Protein AF-0000000086031213 (afdb_homodimer)

Foldseek 3Di:
DLVQLLVLLVVLLVLVVVLVVVLVVLVVPDPPLVSVVVSLVSLLVSLVSLLVSLVVNLVVLVVPDPPVDPVSVVLNVLSVVLNVLSCCCNPPLSVVLVCLSVVHDDPVCVPVPDGNVVSVVVSVVSVVVSSVSSVVSSVVSVVVVVD/DLVQLLVLLVVLLVLVVVLVVVLVVLVVPDPPLVSVVVSLVSLLVSLVSLLVSLVVNLVVLVVPPPPVDPVSVVLNVLSVVLNVLSCCCNPPLSVVLVQLSVVHDDPVCVVVPDGNVVSVVVSVVSVVVSSVSSVVSSVVSVVVVVD

Sequence (294 aa):
MKRLSALAVALWLGMQIGFYAASLVLFNQLDKTEAGRIAGILFHIANWTGLAAWSTAWLTCRHTLPLRHEKGRFTRRWIALLLTLLAFAEWVVNPVIHALKHGQSHWLPNLLGGGFGAWHGTSYILYLIISLMGLGLGIRLLRLEVRMKRLSALAVALWLGMQIGFYAASLVLFNQLDKTEAGRIAGILFHIANWTGLAAWSTAWLTCRHTLPLRHEKGRFTRRWIALLLTLLAFAEWVVNPVIHALKHGQSHWLPNLLGGGFGAWHGTSYILYLIISLMGLGLGIRLLRLEVR

Structure (mmCIF, N/CA/C/O backbone):
data_AF-0000000086031213-model_v1
#
loop_
_entity.id
_entity.type
_entity.pdbx_description
1 polymer 'DUF4149 domain-containing protein'
#
loop_
_atom_site.group_PDB
_atom_site.id
_atom_site.type_symbol
_atom_site.label_atom_id
_atom_site.label_alt_id
_atom_site.label_comp_id
_atom_site.label_asym_id
_atom_site.label_entity_id
_atom_site.label_seq_id
_atom_site.pdbx_PDB_ins_code
_atom_site.Cartn_x
_atom_site.Cartn_y
_atom_site.Cartn_z
_at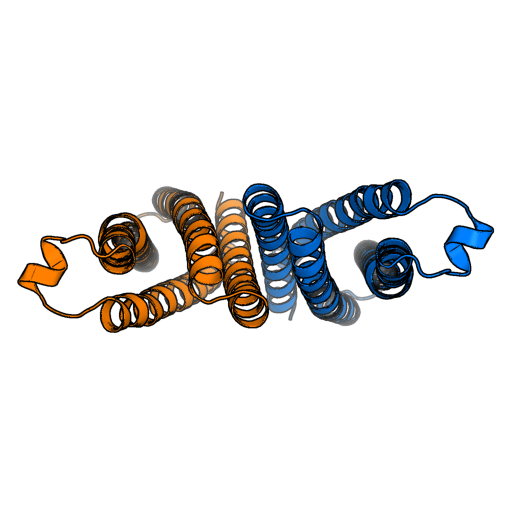om_site.occupancy
_atom_site.B_iso_or_equiv
_atom_site.auth_seq_id
_atom_site.auth_comp_id
_atom_site.auth_asym_id
_atom_site.auth_atom_id
_atom_site.pdbx_PDB_model_num
ATOM 1 N N . MET A 1 1 ? 1.309 23.359 -1.776 1 57.66 1 MET A N 1
ATOM 2 C CA . MET A 1 1 ? 2.268 22.469 -2.428 1 57.66 1 MET A CA 1
ATOM 3 C C . MET A 1 1 ? 2.91 21.531 -1.418 1 57.66 1 MET A C 1
ATOM 5 O O . MET A 1 1 ? 2.994 20.328 -1.654 1 57.66 1 MET A O 1
ATOM 9 N N . LYS A 1 2 ? 2.973 21.891 -0.222 1 74.06 2 LYS A N 1
ATOM 10 C CA . LYS A 1 2 ? 3.645 21.078 0.795 1 74.06 2 LYS A CA 1
ATOM 11 C C . LYS A 1 2 ? 2.756 19.938 1.265 1 74.06 2 LYS A C 1
ATOM 13 O O . LYS A 1 2 ? 3.236 18.828 1.487 1 74.06 2 LYS A O 1
ATOM 18 N N . ARG A 1 3 ? 1.504 20.25 1.077 1 78.88 3 ARG A N 1
ATOM 19 C CA . ARG A 1 3 ? 0.574 19.234 1.549 1 78.88 3 ARG A CA 1
ATOM 20 C C . ARG A 1 3 ? 0.479 18.078 0.557 1 78.88 3 ARG A C 1
ATOM 22 O O . ARG A 1 3 ? 0.353 16.922 0.956 1 78.88 3 ARG A O 1
ATOM 29 N N . LEU A 1 4 ? 0.566 18.422 -0.697 1 80.56 4 LEU A N 1
ATOM 30 C CA . LEU A 1 4 ? 0.479 17.406 -1.74 1 80.56 4 LEU A CA 1
ATOM 31 C C . LEU A 1 4 ? 1.689 16.469 -1.7 1 80.56 4 LEU A C 1
ATOM 33 O O . LEU A 1 4 ? 1.555 15.266 -1.88 1 80.56 4 LEU A O 1
ATOM 37 N N . SER A 1 5 ? 2.789 17.078 -1.397 1 84.75 5 SER A N 1
ATOM 38 C CA . SER A 1 5 ? 4.008 16.266 -1.314 1 84.75 5 SER A CA 1
ATOM 39 C C . SER A 1 5 ? 3.971 15.336 -0.11 1 84.75 5 SER A C 1
ATOM 41 O O . SER A 1 5 ? 4.371 14.172 -0.208 1 84.75 5 SER A O 1
ATOM 43 N N . ALA A 1 6 ? 3.441 15.852 0.93 1 84.19 6 ALA A N 1
ATOM 44 C CA . ALA A 1 6 ? 3.338 15.039 2.139 1 84.19 6 ALA A CA 1
ATOM 45 C C . ALA A 1 6 ? 2.381 13.867 1.933 1 84.19 6 ALA A C 1
ATOM 47 O O . ALA A 1 6 ? 2.65 12.758 2.385 1 84.19 6 ALA A O 1
ATOM 48 N N . LEU A 1 7 ? 1.335 14.172 1.255 1 87.19 7 LEU A N 1
ATOM 49 C CA . LEU A 1 7 ? 0.367 13.125 0.958 1 87.19 7 LEU A CA 1
ATOM 50 C C . LEU A 1 7 ? 0.968 12.078 0.022 1 87.19 7 LEU A C 1
ATOM 52 O O . LEU A 1 7 ? 0.786 10.875 0.228 1 87.19 7 LEU A O 1
ATOM 56 N N . ALA A 1 8 ? 1.635 12.562 -0.965 1 92.62 8 ALA A N 1
ATOM 57 C CA . ALA A 1 8 ? 2.244 11.656 -1.932 1 92.62 8 ALA A CA 1
ATOM 58 C C . ALA A 1 8 ? 3.244 10.719 -1.252 1 92.62 8 ALA A C 1
ATOM 60 O O . ALA A 1 8 ? 3.275 9.523 -1.535 1 92.62 8 ALA A O 1
ATOM 61 N N . VAL A 1 9 ? 4.023 11.242 -0.377 1 93.75 9 VAL A N 1
ATOM 62 C CA . VAL A 1 9 ? 5.047 10.469 0.315 1 93.75 9 VAL A CA 1
ATOM 63 C C . VAL A 1 9 ? 4.383 9.469 1.264 1 93.75 9 VAL A C 1
ATOM 65 O O . VAL A 1 9 ? 4.809 8.32 1.361 1 93.75 9 VAL A O 1
ATOM 68 N N . ALA A 1 10 ? 3.35 9.906 1.93 1 92.69 10 ALA A N 1
ATOM 69 C CA . ALA A 1 10 ? 2.635 9.016 2.842 1 92.69 10 ALA A CA 1
ATOM 70 C C . ALA A 1 10 ? 1.977 7.867 2.082 1 92.69 10 ALA A C 1
ATOM 72 O O . ALA A 1 10 ? 2.012 6.719 2.527 1 92.69 10 ALA A O 1
ATOM 73 N N . LEU A 1 11 ? 1.388 8.18 0.967 1 95.38 11 LEU A N 1
ATOM 74 C CA . LEU A 1 11 ? 0.764 7.156 0.134 1 95.38 11 LEU A CA 1
ATOM 75 C C . LEU A 1 11 ? 1.801 6.156 -0.367 1 95.38 11 LEU A C 1
ATOM 77 O O . LEU A 1 11 ? 1.544 4.949 -0.396 1 95.38 11 LEU A O 1
ATOM 81 N N . TRP A 1 12 ? 2.922 6.66 -0.771 1 98 12 TRP A N 1
ATOM 82 C CA . TRP A 1 12 ? 3.988 5.777 -1.232 1 98 12 TRP A CA 1
ATOM 83 C C . TRP A 1 12 ? 4.461 4.863 -0.108 1 98 12 TRP A C 1
ATOM 85 O O . TRP A 1 12 ? 4.699 3.674 -0.325 1 98 12 TRP A O 1
ATOM 95 N N . LEU A 1 13 ? 4.633 5.391 1.077 1 96.94 13 LEU A N 1
ATOM 96 C CA . LEU A 1 13 ? 5.035 4.582 2.221 1 96.94 13 LEU A CA 1
ATOM 97 C C . LEU A 1 13 ? 4.016 3.48 2.494 1 96.94 13 LEU A C 1
ATOM 99 O O . LEU A 1 13 ? 4.387 2.336 2.764 1 96.94 13 LEU A O 1
ATOM 103 N N . GLY A 1 14 ? 2.77 3.783 2.43 1 97.44 14 GLY A N 1
ATOM 104 C CA . GLY A 1 14 ? 1.722 2.783 2.566 1 97.44 14 GLY A CA 1
ATOM 105 C C . GLY A 1 14 ? 1.769 1.72 1.486 1 97.44 14 GLY A C 1
ATOM 106 O O . GLY A 1 14 ? 1.58 0.534 1.768 1 97.44 14 GLY A O 1
ATOM 107 N N . MET A 1 15 ? 1.96 2.172 0.303 1 98.31 15 MET A N 1
ATOM 108 C CA . MET A 1 15 ? 2.088 1.235 -0.809 1 98.31 15 MET A CA 1
ATOM 109 C C . MET A 1 15 ? 3.252 0.277 -0.582 1 98.31 15 MET A C 1
ATOM 111 O O . MET A 1 15 ? 3.129 -0.924 -0.828 1 98.31 15 MET A O 1
ATOM 115 N N . GLN A 1 16 ? 4.355 0.8 -0.09 1 97.69 16 GLN A N 1
ATOM 116 C CA . GLN A 1 16 ? 5.512 -0.037 0.209 1 97.69 16 GLN A CA 1
ATOM 117 C C . GLN A 1 16 ? 5.172 -1.091 1.259 1 97.69 16 GLN A C 1
ATOM 119 O O . GLN A 1 16 ? 5.504 -2.268 1.096 1 97.69 16 GLN A O 1
ATOM 124 N N . ILE A 1 17 ? 4.492 -0.661 2.246 1 97.12 17 ILE A N 1
ATOM 125 C CA . ILE A 1 17 ? 4.07 -1.591 3.287 1 97.12 17 ILE A CA 1
ATOM 126 C C . ILE A 1 17 ? 3.15 -2.654 2.688 1 97.12 17 ILE A C 1
ATOM 128 O O . ILE A 1 17 ? 3.291 -3.844 2.984 1 97.12 17 ILE A O 1
ATOM 132 N N . GLY A 1 18 ? 2.297 -2.223 1.893 1 98.19 18 GLY A N 1
ATOM 133 C CA . GLY A 1 18 ? 1.42 -3.154 1.2 1 98.19 18 GLY A CA 1
ATOM 134 C C . GLY A 1 18 ? 2.17 -4.152 0.341 1 98.19 18 GLY A C 1
ATOM 135 O O . GLY A 1 18 ? 1.864 -5.348 0.36 1 98.19 18 GLY A O 1
ATOM 136 N N . PHE A 1 19 ? 3.105 -3.67 -0.378 1 98.56 19 PHE A N 1
ATOM 137 C CA . PHE A 1 19 ? 3.857 -4.555 -1.262 1 98.56 19 PHE A CA 1
ATOM 138 C C . PHE A 1 19 ? 4.715 -5.523 -0.457 1 98.56 19 PHE A C 1
ATOM 140 O O . PHE A 1 19 ? 4.922 -6.664 -0.868 1 98.56 19 PHE A O 1
ATOM 147 N N . TYR A 1 20 ? 5.23 -5.102 0.696 1 98 20 TYR A N 1
ATOM 148 C CA . TYR A 1 20 ? 5.926 -6.035 1.577 1 98 20 TYR A CA 1
ATOM 149 C C . TYR A 1 20 ? 4.984 -7.133 2.061 1 98 20 TYR A C 1
ATOM 151 O O . TYR A 1 20 ? 5.328 -8.312 2.021 1 98 20 TYR A O 1
ATOM 159 N N . ALA A 1 21 ? 3.842 -6.738 2.467 1 98.25 21 ALA A N 1
ATOM 160 C CA . ALA A 1 21 ? 2.85 -7.719 2.898 1 98.25 21 ALA A CA 1
ATOM 161 C C . ALA A 1 21 ? 2.463 -8.648 1.752 1 98.25 21 ALA A C 1
ATOM 163 O O . ALA A 1 21 ? 2.373 -9.867 1.934 1 98.25 21 ALA A O 1
ATOM 164 N N . ALA A 1 22 ? 2.244 -8.062 0.602 1 98.69 22 ALA A N 1
ATOM 165 C CA . ALA A 1 22 ? 1.901 -8.875 -0.566 1 98.69 22 ALA A CA 1
ATOM 166 C C . ALA A 1 22 ? 3.008 -9.875 -0.884 1 98.69 22 ALA A C 1
ATOM 168 O O . ALA A 1 22 ? 2.732 -11.031 -1.199 1 98.69 22 ALA A O 1
ATOM 169 N N . SER A 1 23 ? 4.223 -9.414 -0.845 1 98.25 23 SER A N 1
ATOM 170 C CA . SER A 1 23 ? 5.344 -10.297 -1.146 1 98.25 23 SER A CA 1
ATOM 171 C C . SER A 1 23 ? 5.422 -11.453 -0.153 1 98.25 23 SER A C 1
ATOM 173 O O . SER A 1 23 ? 5.707 -12.594 -0.535 1 98.25 23 SER A O 1
ATOM 175 N N . LEU A 1 24 ? 5.164 -11.18 1.117 1 98.12 24 LEU A N 1
ATOM 176 C CA . LEU A 1 24 ? 5.129 -12.242 2.119 1 98.12 24 LEU A CA 1
ATOM 177 C C . LEU A 1 24 ? 4.031 -13.25 1.8 1 98.12 24 LEU A C 1
ATOM 179 O O . LEU A 1 24 ? 4.25 -14.461 1.905 1 98.12 24 LEU A O 1
ATOM 183 N N . VAL A 1 25 ? 2.91 -12.797 1.438 1 98.75 25 VAL A N 1
ATOM 184 C CA . VAL A 1 25 ? 1.808 -13.68 1.065 1 98.75 25 VAL A CA 1
ATOM 185 C C . VAL A 1 25 ? 2.197 -14.5 -0.157 1 98.75 25 VAL A C 1
ATOM 187 O O . VAL A 1 25 ? 1.944 -15.711 -0.204 1 98.75 25 VAL A O 1
ATOM 190 N N . LEU A 1 26 ? 2.809 -13.883 -1.168 1 98.62 26 LEU A N 1
ATOM 191 C CA . LEU A 1 26 ? 3.23 -14.57 -2.383 1 98.62 26 LEU A CA 1
ATOM 192 C C . LEU A 1 26 ? 4.168 -15.734 -2.057 1 98.62 26 LEU A C 1
ATOM 194 O O . LEU A 1 26 ? 3.975 -16.844 -2.545 1 98.62 26 LEU A O 1
ATOM 198 N N . PHE A 1 27 ? 5.098 -15.484 -1.205 1 97.81 27 PHE A N 1
ATOM 199 C CA . PHE A 1 27 ? 6.09 -16.516 -0.89 1 97.81 27 PHE A CA 1
ATOM 200 C C . PHE A 1 27 ? 5.473 -17.625 -0.061 1 97.81 27 PHE A C 1
ATOM 202 O O . PHE A 1 27 ? 6.004 -18.734 -0.014 1 97.81 27 PHE A O 1
ATOM 209 N N . ASN A 1 28 ? 4.305 -17.344 0.608 1 98.38 28 ASN A N 1
ATOM 210 C CA . ASN A 1 28 ? 3.598 -18.375 1.363 1 98.38 28 ASN A CA 1
ATOM 211 C C . ASN A 1 28 ? 2.609 -19.141 0.485 1 98.38 28 ASN A C 1
ATOM 213 O O . ASN A 1 28 ? 2.164 -20.234 0.843 1 98.38 28 ASN A O 1
ATOM 217 N N . GLN A 1 29 ? 2.312 -18.625 -0.651 1 98 29 GLN A N 1
ATOM 218 C CA . GLN A 1 29 ? 1.229 -19.203 -1.438 1 98 29 GLN A CA 1
ATOM 219 C C . GLN A 1 29 ? 1.756 -19.812 -2.732 1 98 29 GLN A C 1
ATOM 221 O O . GLN A 1 29 ? 1.094 -20.656 -3.342 1 98 29 GLN A O 1
ATOM 226 N N . LEU A 1 30 ? 2.932 -19.438 -3.205 1 97.94 30 LEU A N 1
ATOM 227 C CA . LEU A 1 30 ? 3.459 -19.844 -4.5 1 97.94 30 LEU A CA 1
ATOM 228 C C . LEU A 1 30 ? 4.844 -20.469 -4.352 1 97.94 30 LEU A C 1
ATOM 230 O O . LEU A 1 30 ? 5.457 -20.375 -3.287 1 97.94 30 LEU A O 1
ATOM 234 N N . ASP A 1 31 ? 5.242 -21.109 -5.441 1 97.38 31 ASP A N 1
ATOM 235 C CA . ASP A 1 31 ? 6.641 -21.531 -5.438 1 97.38 31 ASP A CA 1
ATOM 236 C C . ASP A 1 31 ? 7.578 -20.328 -5.504 1 97.38 31 ASP A C 1
ATOM 238 O O . ASP A 1 31 ? 7.172 -19.234 -5.922 1 97.38 31 ASP A O 1
ATOM 242 N N . LYS A 1 32 ? 8.859 -20.531 -5.125 1 95.31 32 LYS A N 1
ATOM 243 C CA . LYS A 1 32 ? 9.812 -19.453 -4.938 1 95.31 32 LYS A CA 1
ATOM 244 C C . LYS A 1 32 ? 10.047 -18.688 -6.242 1 95.31 32 LYS A C 1
ATOM 246 O O . LYS A 1 32 ? 10.211 -17.469 -6.234 1 95.31 32 LYS A O 1
ATOM 251 N N . THR A 1 33 ? 10.07 -19.391 -7.312 1 93.94 33 THR A N 1
ATOM 252 C CA . THR A 1 33 ? 10.352 -18.75 -8.594 1 93.94 33 THR A CA 1
ATOM 253 C C . THR A 1 33 ? 9.211 -17.828 -9.008 1 93.94 33 THR A C 1
ATOM 255 O O . THR A 1 33 ? 9.445 -16.672 -9.375 1 93.94 33 THR A O 1
ATOM 258 N N . GLU A 1 34 ? 7.988 -18.312 -8.891 1 95.88 34 GLU A N 1
ATOM 259 C CA . GLU A 1 34 ? 6.812 -17.516 -9.242 1 95.88 34 GLU A CA 1
ATOM 260 C C . GLU A 1 34 ? 6.621 -16.344 -8.273 1 95.88 34 GLU A C 1
ATOM 262 O O . GLU A 1 34 ? 6.344 -15.227 -8.688 1 95.88 34 GLU A O 1
ATOM 267 N N . ALA A 1 35 ? 6.789 -16.672 -6.984 1 96.94 35 ALA A N 1
ATOM 268 C CA . ALA A 1 35 ? 6.684 -15.633 -5.961 1 96.94 35 ALA A CA 1
ATOM 269 C C . ALA A 1 35 ? 7.695 -14.516 -6.203 1 96.94 35 ALA A C 1
ATOM 271 O O . ALA A 1 35 ? 7.352 -13.336 -6.133 1 96.94 35 ALA A O 1
ATOM 272 N N . GLY A 1 36 ? 8.922 -14.906 -6.52 1 95.31 36 GLY A N 1
ATOM 273 C CA . GLY A 1 36 ? 9.984 -13.938 -6.762 1 95.31 36 GLY A CA 1
ATOM 274 C C . GLY A 1 36 ? 9.734 -13.078 -7.988 1 95.31 36 GLY A C 1
ATOM 275 O O . GLY A 1 36 ? 10.031 -11.883 -7.988 1 95.31 36 GLY A O 1
ATOM 276 N N . ARG A 1 37 ? 9.234 -13.672 -9.016 1 95.75 37 ARG A N 1
ATOM 277 C CA . ARG A 1 37 ? 8.93 -12.93 -10.234 1 95.75 37 ARG A CA 1
ATOM 278 C C . ARG A 1 37 ? 7.891 -11.844 -9.969 1 95.75 37 ARG A C 1
ATOM 280 O O . ARG A 1 37 ? 8.078 -10.688 -10.359 1 95.75 37 ARG A O 1
ATOM 287 N N . ILE A 1 38 ? 6.848 -12.219 -9.352 1 97.94 38 ILE A N 1
ATOM 288 C CA . ILE A 1 38 ? 5.766 -11.273 -9.102 1 97.94 38 ILE A CA 1
ATOM 289 C C . ILE A 1 38 ? 6.227 -10.219 -8.102 1 97.94 38 ILE A C 1
ATOM 291 O O . ILE A 1 38 ? 5.945 -9.023 -8.266 1 97.94 38 ILE A O 1
ATOM 295 N N . ALA A 1 39 ? 6.938 -10.68 -7.051 1 97.38 39 ALA A N 1
ATOM 296 C CA . ALA A 1 39 ? 7.5 -9.719 -6.098 1 97.38 39 ALA A CA 1
ATOM 297 C C . ALA A 1 39 ? 8.398 -8.711 -6.805 1 97.38 39 ALA A C 1
ATOM 299 O O . ALA A 1 39 ? 8.375 -7.52 -6.48 1 97.38 39 ALA A O 1
ATOM 300 N N . GLY A 1 40 ? 9.188 -9.156 -7.746 1 96.69 40 GLY A N 1
ATOM 301 C CA . GLY A 1 40 ? 10.039 -8.258 -8.508 1 96.69 40 GLY A CA 1
ATOM 302 C C . GLY A 1 40 ? 9.266 -7.191 -9.258 1 96.69 40 GLY A C 1
ATOM 303 O O . GLY A 1 40 ? 9.695 -6.035 -9.32 1 96.69 40 GLY A O 1
ATOM 304 N N . ILE A 1 41 ? 8.148 -7.543 -9.797 1 98.06 41 ILE A N 1
ATOM 305 C CA . ILE A 1 41 ? 7.293 -6.594 -10.5 1 98.06 41 ILE A CA 1
ATOM 306 C C . ILE A 1 41 ? 6.766 -5.547 -9.516 1 98.06 41 ILE A C 1
ATOM 308 O O . ILE A 1 41 ? 6.734 -4.355 -9.828 1 98.06 41 ILE A O 1
ATOM 312 N N . LEU A 1 42 ? 6.344 -6.008 -8.383 1 98.44 42 LEU A N 1
ATOM 313 C CA . LEU A 1 42 ? 5.816 -5.094 -7.379 1 98.44 42 LEU A CA 1
ATOM 314 C C . LEU A 1 42 ? 6.887 -4.105 -6.926 1 98.44 42 LEU A C 1
ATOM 316 O O . LEU A 1 42 ? 6.613 -2.914 -6.766 1 98.44 42 LEU A O 1
ATOM 320 N N . PHE A 1 43 ? 8.133 -4.613 -6.703 1 97.75 43 PHE A N 1
ATOM 321 C CA . PHE A 1 43 ? 9.219 -3.736 -6.277 1 97.75 43 PHE A CA 1
ATOM 322 C C . PHE A 1 43 ? 9.57 -2.742 -7.379 1 97.75 43 PHE A C 1
ATOM 324 O O . PHE A 1 43 ? 9.953 -1.604 -7.094 1 97.75 43 PHE A O 1
ATOM 331 N N . HIS A 1 44 ? 9.445 -3.168 -8.625 1 97.94 44 HIS A N 1
ATOM 332 C CA . HIS A 1 44 ? 9.617 -2.26 -9.758 1 97.94 44 HIS A CA 1
ATOM 333 C C . HIS A 1 44 ? 8.617 -1.111 -9.695 1 97.94 44 HIS A C 1
ATOM 335 O O . HIS A 1 44 ? 8.992 0.054 -9.852 1 97.94 44 HIS A O 1
ATOM 341 N N . ILE A 1 45 ? 7.387 -1.436 -9.461 1 98.31 45 ILE A N 1
ATOM 342 C CA . ILE A 1 45 ? 6.332 -0.436 -9.344 1 98.31 45 ILE A CA 1
ATOM 343 C C . ILE A 1 45 ? 6.625 0.489 -8.164 1 98.31 45 ILE A C 1
ATOM 345 O O . ILE A 1 45 ? 6.516 1.712 -8.281 1 98.31 45 ILE A O 1
ATOM 349 N N . ALA A 1 46 ? 7.004 -0.092 -7.035 1 98.06 46 ALA A N 1
ATOM 350 C CA . ALA A 1 46 ? 7.32 0.689 -5.844 1 98.06 46 ALA A CA 1
ATOM 351 C C . ALA A 1 46 ? 8.453 1.673 -6.117 1 98.06 46 ALA A C 1
ATOM 353 O O . ALA A 1 46 ? 8.398 2.826 -5.684 1 98.06 46 ALA A O 1
ATOM 354 N N . ASN A 1 47 ? 9.453 1.204 -6.793 1 98.56 47 ASN A N 1
ATOM 355 C CA . ASN A 1 47 ? 10.602 2.059 -7.078 1 98.56 47 ASN A CA 1
ATOM 356 C C . ASN A 1 47 ? 10.211 3.246 -7.953 1 98.56 47 ASN A C 1
ATOM 358 O O . ASN A 1 47 ? 10.594 4.383 -7.664 1 98.56 47 ASN A O 1
ATOM 362 N N . TRP A 1 48 ? 9.469 3 -8.984 1 98.5 48 TRP A N 1
ATOM 363 C CA . TRP A 1 48 ? 9.094 4.07 -9.906 1 98.5 48 TRP A CA 1
ATOM 364 C C . TRP A 1 48 ? 8.141 5.055 -9.234 1 98.5 48 TRP A C 1
ATOM 366 O O . TRP A 1 48 ? 8.258 6.266 -9.422 1 98.5 48 TRP A O 1
ATOM 376 N N . THR A 1 49 ? 7.195 4.535 -8.508 1 98.25 49 THR A N 1
ATOM 377 C CA . THR A 1 49 ? 6.277 5.418 -7.801 1 98.25 49 THR A CA 1
ATOM 378 C C . THR A 1 49 ? 7.012 6.195 -6.707 1 98.25 49 THR A C 1
ATOM 380 O O . THR A 1 49 ? 6.684 7.352 -6.434 1 98.25 49 THR A O 1
ATOM 383 N N . GLY A 1 50 ? 7.98 5.562 -6.059 1 98.5 50 GLY A N 1
ATOM 384 C CA . GLY A 1 50 ? 8.82 6.266 -5.098 1 98.5 50 GLY A CA 1
ATOM 385 C C . GLY A 1 50 ? 9.625 7.387 -5.723 1 98.5 50 GLY A C 1
ATOM 386 O O . GLY A 1 50 ? 9.68 8.492 -5.18 1 98.5 50 GLY A O 1
ATOM 387 N N . LEU A 1 51 ? 10.258 7.133 -6.824 1 98.5 51 LEU A N 1
ATOM 388 C CA . LEU A 1 51 ? 11 8.164 -7.547 1 98.5 51 LEU A CA 1
ATOM 389 C C . LEU A 1 51 ? 10.102 9.352 -7.871 1 98.5 51 LEU A C 1
ATOM 391 O O . LEU A 1 51 ? 10.508 10.508 -7.715 1 98.5 51 LEU A O 1
ATOM 395 N N . ALA A 1 52 ? 8.906 9.07 -8.305 1 97.75 52 ALA A N 1
ATOM 396 C CA . ALA A 1 52 ? 7.973 10.141 -8.641 1 97.75 52 ALA A CA 1
ATOM 397 C C . ALA A 1 52 ? 7.586 10.938 -7.398 1 97.75 52 ALA A C 1
ATOM 399 O O . ALA A 1 52 ? 7.664 12.172 -7.398 1 97.75 52 ALA A O 1
ATOM 400 N N . ALA A 1 53 ? 7.184 10.258 -6.328 1 96.69 53 ALA A N 1
ATOM 401 C CA . ALA A 1 53 ? 6.715 10.906 -5.109 1 96.69 53 ALA A CA 1
ATOM 402 C C . ALA A 1 53 ? 7.82 11.75 -4.473 1 96.69 53 ALA A C 1
ATOM 404 O O . ALA A 1 53 ? 7.602 12.906 -4.113 1 96.69 53 ALA A O 1
ATOM 405 N N . TRP A 1 54 ? 9.016 11.195 -4.383 1 97.31 54 TRP A N 1
ATOM 406 C CA . TRP A 1 54 ? 10.094 11.883 -3.682 1 97.31 54 TRP A CA 1
ATOM 407 C C . TRP A 1 54 ? 10.719 12.961 -4.559 1 97.31 54 TRP A C 1
ATOM 409 O O . TRP A 1 54 ? 11.305 13.922 -4.051 1 97.31 54 TRP A O 1
ATOM 419 N N . SER A 1 55 ? 10.664 12.797 -5.906 1 96.56 55 SER A N 1
ATOM 420 C CA . SER A 1 55 ? 11.062 13.898 -6.781 1 96.56 55 SER A CA 1
ATOM 421 C C . SER A 1 55 ? 10.156 15.109 -6.582 1 96.56 55 SER A C 1
ATOM 423 O O . SER A 1 55 ? 10.641 16.25 -6.531 1 96.56 55 SER A O 1
ATOM 425 N N . THR A 1 56 ? 8.891 14.836 -6.547 1 93.44 56 THR A N 1
ATOM 426 C CA . THR A 1 56 ? 7.945 15.922 -6.309 1 93.44 56 THR A CA 1
ATOM 427 C C . THR A 1 56 ? 8.227 16.594 -4.965 1 93.44 56 THR A C 1
ATOM 429 O O . THR A 1 56 ? 8.203 17.828 -4.867 1 93.44 56 THR A O 1
ATOM 432 N N . ALA A 1 57 ? 8.484 15.805 -3.92 1 93.06 57 ALA A N 1
ATOM 433 C CA . ALA A 1 57 ? 8.82 16.344 -2.604 1 93.06 57 ALA A CA 1
ATOM 434 C C . ALA A 1 57 ? 10.086 17.188 -2.664 1 93.06 57 ALA A C 1
ATOM 436 O O . ALA A 1 57 ? 10.172 18.25 -2.039 1 93.06 57 ALA A O 1
ATOM 437 N N . TRP A 1 58 ? 11.07 16.688 -3.352 1 93.88 58 TRP A N 1
ATOM 438 C CA . TRP A 1 58 ? 12.336 17.406 -3.49 1 93.88 58 TRP A CA 1
ATOM 439 C C . TRP A 1 58 ? 12.125 18.766 -4.156 1 93.88 58 TRP A C 1
ATOM 441 O O . TRP A 1 58 ? 12.664 19.766 -3.701 1 93.88 58 TRP A O 1
ATOM 451 N N . LEU A 1 59 ? 11.32 18.828 -5.234 1 91.31 59 LEU A N 1
ATOM 452 C CA . LEU A 1 59 ? 11.039 20.062 -5.969 1 91.31 59 LEU A CA 1
ATOM 453 C C . LEU A 1 59 ? 10.281 21.047 -5.09 1 91.31 59 LEU A C 1
ATOM 455 O O . LEU A 1 59 ? 10.562 22.25 -5.129 1 91.31 59 LEU A O 1
ATOM 459 N N . THR A 1 60 ? 9.352 20.531 -4.367 1 86.62 60 THR A N 1
ATOM 460 C CA . THR A 1 60 ? 8.57 21.391 -3.473 1 86.62 60 THR A CA 1
ATOM 461 C C . THR A 1 60 ? 9.469 22.016 -2.412 1 86.62 60 THR A C 1
ATOM 463 O O . THR A 1 60 ? 9.344 23.203 -2.121 1 86.62 60 THR A O 1
ATOM 466 N N . CYS A 1 61 ? 10.305 21.25 -1.818 1 84.38 61 CYS A N 1
ATOM 467 C CA . CYS A 1 61 ? 11.227 21.75 -0.806 1 84.38 61 CYS A CA 1
ATOM 468 C C . CYS A 1 61 ? 12.172 22.797 -1.4 1 84.38 61 CYS A C 1
ATOM 470 O O . CYS A 1 61 ? 12.539 23.75 -0.73 1 84.38 61 CYS A O 1
ATOM 472 N N . ARG A 1 62 ? 12.57 22.625 -2.557 1 83.94 62 ARG A N 1
ATOM 473 C CA . ARG A 1 62 ? 13.477 23.547 -3.227 1 83.94 62 ARG A CA 1
ATOM 474 C C . ARG A 1 62 ? 12.812 24.906 -3.438 1 83.94 62 ARG A C 1
ATOM 476 O O . ARG A 1 62 ? 13.469 25.953 -3.348 1 83.94 62 ARG A O 1
ATOM 483 N N . HIS A 1 63 ? 11.586 24.906 -3.664 1 82.38 63 HIS A N 1
ATOM 484 C CA . HIS A 1 63 ? 10.891 26.141 -4.02 1 82.38 63 HIS A CA 1
ATOM 485 C C . HIS A 1 63 ? 10.383 26.859 -2.777 1 82.38 63 HIS A C 1
ATOM 487 O O . HIS A 1 63 ? 10.195 28.078 -2.795 1 82.38 63 HIS A O 1
ATOM 493 N N . THR A 1 64 ? 9.984 26.234 -1.76 1 70.06 64 THR A N 1
ATOM 494 C CA . THR A 1 64 ? 9.328 26.844 -0.61 1 70.06 64 THR A CA 1
ATOM 495 C C . THR A 1 64 ? 10.344 27.203 0.466 1 70.06 64 THR A C 1
ATOM 497 O O . THR A 1 64 ? 10.078 28.047 1.323 1 70.06 64 THR A O 1
ATOM 500 N N . LEU A 1 65 ? 11.352 26.453 0.682 1 60.66 65 LEU A N 1
ATOM 501 C CA . LEU A 1 65 ? 12.312 26.75 1.737 1 60.66 65 LEU A CA 1
ATOM 502 C C . LEU A 1 65 ? 13.469 27.594 1.197 1 60.66 65 LEU A C 1
ATOM 504 O O . LEU A 1 65 ? 14.203 27.141 0.312 1 60.66 65 LEU A O 1
ATOM 508 N N . PRO A 1 66 ? 13.367 28.875 1.391 1 52.22 66 PRO A N 1
ATOM 509 C CA . PRO A 1 66 ? 14.555 29.641 1.016 1 52.22 66 PRO A CA 1
ATOM 510 C C . PRO A 1 66 ? 15.859 28.984 1.471 1 52.22 66 PRO A C 1
ATOM 512 O O . PRO A 1 66 ? 15.883 28.312 2.504 1 52.22 66 PRO A O 1
ATOM 515 N N . LEU A 1 67 ? 16.688 28.672 0.577 1 51.69 67 LEU A N 1
ATOM 516 C CA . LEU A 1 67 ? 18.016 28.141 0.814 1 51.69 67 LEU A CA 1
ATOM 517 C C . LEU A 1 67 ? 18.609 28.734 2.09 1 51.69 67 LEU A C 1
ATOM 519 O O . LEU A 1 67 ? 19.688 28.312 2.531 1 51.69 67 LEU A O 1
ATOM 523 N N . ARG A 1 68 ? 18.031 29.797 2.512 1 53.19 68 ARG A N 1
ATOM 524 C CA . ARG A 1 68 ? 18.734 30.453 3.609 1 53.19 68 ARG A CA 1
ATOM 525 C C . ARG A 1 68 ? 18.609 29.656 4.898 1 53.19 68 ARG A C 1
ATOM 527 O O . ARG A 1 68 ? 19.453 29.766 5.793 1 53.19 68 ARG A O 1
ATOM 534 N N . HIS A 1 69 ? 17.594 28.688 4.941 1 60.44 69 HIS A N 1
ATOM 535 C CA . HIS A 1 69 ? 17.5 28.078 6.262 1 60.44 69 HIS A CA 1
ATOM 536 C C . HIS A 1 69 ? 18.094 26.672 6.262 1 60.44 69 HIS A C 1
ATOM 538 O O . HIS A 1 69 ? 17.906 25.922 5.309 1 60.44 69 HIS A O 1
ATOM 544 N N . GLU A 1 70 ? 19.266 26.5 6.934 1 64.75 70 GLU A N 1
ATOM 545 C CA . GLU A 1 70 ? 20.062 25.297 7.16 1 64.75 70 GLU A CA 1
ATOM 546 C C . GLU A 1 70 ? 19.172 24.062 7.215 1 64.75 70 GLU A C 1
ATOM 548 O O . GLU A 1 70 ? 19.547 23 6.695 1 64.75 70 GLU A O 1
ATOM 553 N N . LYS A 1 71 ? 17.969 24.156 7.668 1 67.38 71 LYS A N 1
ATOM 554 C CA . LYS A 1 71 ? 17.047 23.031 7.828 1 67.38 71 LYS A CA 1
ATOM 555 C C . LYS A 1 71 ? 16.484 22.578 6.48 1 67.38 71 LYS A C 1
ATOM 557 O O . LYS A 1 71 ? 16.344 21.375 6.234 1 67.38 71 LYS A O 1
ATOM 562 N N . GLY A 1 72 ? 16.312 23.531 5.629 1 73.88 72 GLY A N 1
ATOM 563 C CA . GLY A 1 72 ? 15.844 23.203 4.293 1 73.88 72 GLY A CA 1
ATOM 564 C C . GLY A 1 72 ? 16.859 22.453 3.465 1 73.88 72 GLY A C 1
ATOM 565 O O . GLY A 1 72 ? 16.531 21.5 2.771 1 73.88 72 GLY A O 1
ATOM 566 N N . ARG A 1 73 ? 18.062 22.875 3.725 1 81.12 73 ARG A N 1
ATOM 567 C CA . ARG A 1 73 ? 19.156 22.234 3 1 81.12 73 ARG A CA 1
ATOM 568 C C . ARG A 1 73 ? 19.344 20.797 3.461 1 81.12 73 ARG A C 1
ATOM 570 O O . ARG A 1 73 ? 19.594 19.906 2.648 1 81.12 73 ARG A O 1
ATOM 577 N N . PHE A 1 74 ? 19.172 20.562 4.703 1 85.88 74 PHE A N 1
ATOM 578 C CA . PHE A 1 74 ? 19.281 19.234 5.289 1 85.88 74 PHE A CA 1
ATOM 579 C C . PHE A 1 74 ? 18.219 18.297 4.723 1 85.88 74 PHE A C 1
ATOM 581 O O . PHE A 1 74 ? 18.531 17.219 4.234 1 85.88 74 PHE A O 1
ATOM 588 N N . THR A 1 75 ? 17.031 18.703 4.668 1 88.19 75 THR A N 1
ATOM 589 C CA . THR A 1 75 ? 15.922 17.906 4.176 1 88.19 75 THR A CA 1
ATOM 590 C C . THR A 1 75 ? 16.094 17.594 2.691 1 88.19 75 THR A C 1
ATOM 592 O O . THR A 1 75 ? 15.922 16.453 2.266 1 88.19 75 THR A O 1
ATOM 595 N N . ARG A 1 76 ? 16.547 18.516 1.982 1 91.5 76 ARG A N 1
ATOM 596 C CA . ARG A 1 76 ? 16.734 18.344 0.546 1 91.5 76 ARG A CA 1
ATOM 597 C C . ARG A 1 76 ? 17.859 17.344 0.259 1 91.5 76 ARG A C 1
ATOM 599 O O . ARG A 1 76 ? 17.75 16.531 -0.669 1 91.5 76 ARG A O 1
ATOM 606 N N . ARG A 1 77 ? 18.875 17.422 1.008 1 95.06 77 ARG A N 1
ATOM 607 C CA . ARG A 1 77 ? 20 16.516 0.823 1 95.06 77 ARG A CA 1
ATOM 608 C C . ARG A 1 77 ? 19.594 15.07 1.104 1 95.06 77 ARG A C 1
ATOM 610 O O . ARG A 1 77 ? 19.984 14.156 0.379 1 95.06 77 ARG A O 1
ATOM 617 N N . TRP A 1 78 ? 18.812 14.898 2.115 1 96.44 78 TRP A N 1
ATOM 618 C CA . TRP A 1 78 ? 18.406 13.547 2.49 1 96.44 78 TRP A CA 1
ATOM 619 C C . TRP A 1 78 ? 17.375 13 1.508 1 96.44 78 TRP A C 1
ATOM 621 O O . TRP A 1 78 ? 17.344 11.797 1.243 1 96.44 78 TRP A O 1
ATOM 631 N N . ILE A 1 79 ? 16.547 13.836 0.959 1 97.06 79 ILE A N 1
ATOM 632 C CA . ILE A 1 79 ? 15.648 13.398 -0.101 1 97.06 79 ILE A CA 1
ATOM 633 C C . ILE A 1 79 ? 16.453 12.992 -1.331 1 97.06 79 ILE A C 1
ATOM 635 O O . ILE A 1 79 ? 16.156 11.984 -1.975 1 97.06 79 ILE A O 1
ATOM 639 N N . ALA A 1 80 ? 17.469 13.773 -1.657 1 97.75 80 ALA A N 1
ATOM 640 C CA . ALA A 1 80 ? 18.328 13.445 -2.789 1 97.75 80 ALA A CA 1
ATOM 641 C C . ALA A 1 80 ? 19 12.086 -2.592 1 97.75 80 ALA A C 1
ATOM 643 O O . ALA A 1 80 ? 19.125 11.305 -3.535 1 97.75 80 ALA A O 1
ATOM 644 N N . LEU A 1 81 ? 19.438 11.852 -1.388 1 98.38 81 LEU A N 1
ATOM 645 C CA . LEU A 1 81 ? 20.047 10.555 -1.087 1 98.38 81 LEU A CA 1
ATOM 646 C C . LEU A 1 81 ? 19.031 9.43 -1.271 1 98.38 81 LEU A C 1
ATOM 648 O O . LEU A 1 81 ? 19.359 8.391 -1.855 1 98.38 81 LEU A O 1
ATOM 652 N N . LEU A 1 82 ? 17.844 9.586 -0.773 1 98.62 82 LEU A N 1
ATOM 653 C CA . LEU A 1 82 ? 16.797 8.586 -0.919 1 98.62 82 LEU A CA 1
ATOM 654 C C . LEU A 1 82 ? 16.5 8.312 -2.391 1 98.62 82 LEU A C 1
ATOM 656 O O . LEU A 1 82 ? 16.375 7.152 -2.799 1 98.62 82 LEU A O 1
ATOM 660 N N . LEU A 1 83 ? 16.453 9.359 -3.188 1 98.75 83 LEU A N 1
ATOM 661 C CA . LEU A 1 83 ? 16.234 9.227 -4.621 1 98.75 83 LEU A CA 1
ATOM 662 C C . LEU A 1 83 ? 17.359 8.438 -5.281 1 98.75 83 LEU A C 1
ATOM 664 O O . LEU A 1 83 ? 17.109 7.598 -6.145 1 98.75 83 LEU A O 1
ATOM 668 N N . THR A 1 84 ? 18.562 8.758 -4.855 1 98.75 84 THR A N 1
ATOM 669 C CA . THR A 1 84 ? 19.719 8.055 -5.391 1 98.75 84 THR A CA 1
ATOM 670 C C . THR A 1 84 ? 19.672 6.574 -5.031 1 98.75 84 THR A C 1
ATOM 672 O O . THR A 1 84 ? 19.953 5.719 -5.871 1 98.75 84 THR A O 1
ATOM 675 N N . LEU A 1 85 ? 19.281 6.273 -3.844 1 98.69 85 LEU A N 1
ATOM 676 C CA . LEU A 1 85 ? 19.188 4.887 -3.404 1 98.69 85 LEU A CA 1
ATOM 677 C C . LEU A 1 85 ? 18.094 4.152 -4.164 1 98.69 85 LEU A C 1
ATOM 679 O O . LEU A 1 85 ? 18.25 2.984 -4.523 1 98.69 85 LEU A O 1
ATOM 683 N N . LEU A 1 86 ? 16.953 4.781 -4.402 1 98.75 86 LEU A N 1
ATOM 684 C CA . LEU A 1 86 ? 15.883 4.199 -5.207 1 98.75 86 LEU A CA 1
ATOM 685 C C . LEU A 1 86 ? 16.375 3.898 -6.621 1 98.75 86 LEU A C 1
ATOM 687 O O . LEU A 1 86 ? 16.078 2.83 -7.164 1 98.75 86 LEU A O 1
ATOM 691 N N . ALA A 1 87 ? 17.078 4.867 -7.191 1 98.62 87 ALA A N 1
ATOM 692 C CA . ALA A 1 87 ? 17.625 4.68 -8.531 1 98.62 87 ALA A CA 1
ATOM 693 C C . ALA A 1 87 ? 18.625 3.529 -8.562 1 98.62 87 ALA A C 1
ATOM 695 O O . ALA A 1 87 ? 18.609 2.711 -9.492 1 98.62 87 ALA A O 1
ATOM 696 N N . PHE A 1 88 ? 19.5 3.48 -7.582 1 98.5 88 PHE A N 1
ATOM 697 C CA . PHE A 1 88 ? 20.484 2.406 -7.473 1 98.5 88 PHE A CA 1
ATOM 698 C C . PHE A 1 88 ? 19.781 1.052 -7.375 1 98.5 88 PHE A C 1
ATOM 700 O O . PHE A 1 88 ? 20.203 0.091 -8.031 1 98.5 88 PHE A O 1
ATOM 707 N N . ALA A 1 89 ? 18.719 0.947 -6.559 1 98.38 89 ALA A N 1
ATOM 708 C CA . ALA A 1 89 ? 17.938 -0.283 -6.41 1 98.38 89 ALA A CA 1
ATOM 709 C C . ALA A 1 89 ? 17.328 -0.705 -7.738 1 98.38 89 ALA A C 1
ATOM 711 O O . ALA A 1 89 ? 17.406 -1.873 -8.125 1 98.38 89 ALA A O 1
ATOM 712 N N . GLU A 1 90 ? 16.734 0.22 -8.422 1 98.44 90 GLU A N 1
ATOM 713 C CA . GLU A 1 90 ? 15.977 -0.065 -9.641 1 98.44 90 GLU A CA 1
ATOM 714 C C . GLU A 1 90 ? 16.906 -0.362 -10.812 1 98.44 90 GLU A C 1
ATOM 716 O O . GLU A 1 90 ? 16.672 -1.3 -11.578 1 98.44 90 GLU A O 1
ATOM 721 N N . TRP A 1 91 ? 17.938 0.408 -10.953 1 98.31 91 TRP A N 1
ATOM 722 C CA . TRP A 1 91 ? 18.672 0.372 -12.211 1 98.31 91 TRP A CA 1
ATOM 723 C C . TRP A 1 91 ? 19.984 -0.386 -12.047 1 98.31 91 TRP A C 1
ATOM 725 O O . TRP A 1 91 ? 20.672 -0.675 -13.031 1 98.31 91 TRP A O 1
ATOM 735 N N . VAL A 1 92 ? 20.375 -0.717 -10.891 1 97.81 92 VAL A N 1
ATOM 736 C CA . VAL A 1 92 ? 21.609 -1.471 -10.688 1 97.81 92 VAL A CA 1
ATOM 737 C C . VAL A 1 92 ? 21.297 -2.797 -10 1 97.81 92 VAL A C 1
ATOM 739 O O . VAL A 1 92 ? 21.516 -3.867 -10.57 1 97.81 92 VAL A O 1
ATOM 742 N N . VAL A 1 93 ? 20.703 -2.764 -8.859 1 97.62 93 VAL A N 1
ATOM 743 C CA . VAL A 1 93 ? 20.5 -3.967 -8.062 1 97.62 93 VAL A CA 1
ATOM 744 C C . VAL A 1 93 ? 19.5 -4.887 -8.766 1 97.62 93 VAL A C 1
ATOM 746 O O . VAL A 1 93 ? 19.75 -6.078 -8.938 1 97.62 93 VAL A O 1
ATOM 749 N N . ASN A 1 94 ? 18.375 -4.352 -9.195 1 96.81 94 ASN A N 1
ATOM 750 C CA . ASN A 1 94 ? 17.328 -5.156 -9.805 1 96.81 94 ASN A CA 1
ATOM 751 C C . ASN A 1 94 ? 17.828 -5.887 -11.055 1 96.81 94 ASN A C 1
ATOM 753 O O . ASN A 1 94 ? 17.609 -7.09 -11.203 1 96.81 94 ASN A O 1
ATOM 757 N N . PRO A 1 95 ? 18.516 -5.23 -11.984 1 97 95 PRO A N 1
ATOM 758 C CA . PRO A 1 95 ? 19.031 -5.957 -13.148 1 97 95 PRO A CA 1
ATOM 759 C C . PRO A 1 95 ? 20.031 -7.051 -12.773 1 97 95 PRO A C 1
ATOM 761 O O . PRO A 1 95 ? 20.062 -8.102 -13.422 1 97 95 PRO A O 1
ATOM 764 N N . VAL A 1 9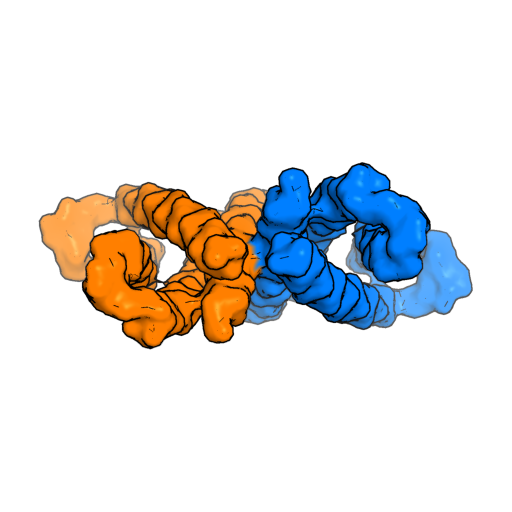6 ? 20.875 -6.828 -11.758 1 97.62 96 VAL A N 1
ATOM 765 C CA . VAL A 1 96 ? 21.812 -7.84 -11.289 1 97.62 96 VAL A CA 1
ATOM 766 C C . VAL A 1 96 ? 21.047 -9.055 -10.773 1 97.62 96 VAL A C 1
ATOM 768 O O . VAL A 1 96 ? 21.344 -10.195 -11.164 1 97.62 96 VAL A O 1
ATOM 771 N N . ILE A 1 97 ? 20.047 -8.852 -9.938 1 96.62 97 ILE A N 1
ATOM 772 C CA . ILE A 1 97 ? 19.25 -9.93 -9.359 1 96.62 97 ILE A CA 1
ATOM 773 C C . ILE A 1 97 ? 18.516 -10.688 -10.469 1 96.62 97 ILE A C 1
ATOM 775 O O . ILE A 1 97 ? 18.453 -11.914 -10.453 1 96.62 97 ILE A O 1
ATOM 779 N N . HIS A 1 98 ? 17.984 -9.938 -11.398 1 95 98 HIS A N 1
ATOM 780 C CA . HIS A 1 98 ? 17.281 -10.555 -12.531 1 95 98 HIS A CA 1
ATOM 781 C C . HIS A 1 98 ? 18.219 -11.469 -13.312 1 95 98 HIS A C 1
ATOM 783 O O . HIS A 1 98 ? 17.859 -12.602 -13.641 1 95 98 HIS A O 1
ATOM 789 N N . ALA A 1 99 ? 19.391 -10.992 -13.656 1 96.12 99 ALA A N 1
ATOM 790 C CA . ALA A 1 99 ? 20.359 -11.789 -14.414 1 96.12 99 ALA A CA 1
ATOM 791 C C . ALA A 1 99 ? 20.75 -13.047 -13.648 1 96.12 99 ALA A C 1
ATOM 793 O O . ALA A 1 99 ? 20.734 -14.148 -14.203 1 96.12 99 ALA A O 1
ATOM 794 N N . LEU A 1 100 ? 21.109 -12.93 -12.367 1 95.38 100 LEU A N 1
ATOM 795 C CA . LEU A 1 100 ? 21.547 -14.047 -11.547 1 95.38 100 LEU A CA 1
ATOM 796 C C . LEU A 1 100 ? 20.422 -15.07 -11.375 1 95.38 100 LEU A C 1
ATOM 798 O O . LEU A 1 100 ? 20.672 -16.281 -11.375 1 95.38 100 LEU A O 1
ATOM 802 N N . LYS A 1 101 ? 19.281 -14.602 -11.234 1 93.56 101 LYS A N 1
ATOM 803 C CA . LYS A 1 101 ? 18.125 -15.484 -11.086 1 93.56 101 LYS A CA 1
ATOM 804 C C . LYS A 1 101 ? 17.938 -16.359 -12.32 1 93.56 101 LYS A C 1
ATOM 806 O O . LYS A 1 101 ? 17.5 -17.516 -12.211 1 93.56 101 LYS A O 1
ATOM 811 N N . HIS A 1 102 ? 18.219 -15.875 -13.469 1 93.38 102 HIS A N 1
ATOM 812 C CA . HIS A 1 102 ? 18 -16.594 -14.711 1 93.38 102 HIS A CA 1
ATOM 813 C C . HIS A 1 102 ? 19.297 -17.234 -15.219 1 93.38 102 HIS A C 1
ATOM 815 O O . HIS A 1 102 ? 19.391 -17.625 -16.375 1 93.38 102 HIS A O 1
ATOM 821 N N . GLY A 1 103 ? 20.266 -17.25 -14.328 1 93.69 103 GLY A N 1
ATOM 822 C CA . GLY A 1 103 ? 21.516 -17.938 -14.648 1 93.69 103 GLY A CA 1
ATOM 823 C C . GLY A 1 103 ? 22.344 -17.219 -15.688 1 93.69 103 GLY A C 1
ATOM 824 O O . GLY A 1 103 ? 23.141 -17.828 -16.391 1 93.69 103 GLY A O 1
ATOM 825 N N . GLN A 1 104 ? 22.031 -15.961 -15.797 1 95.88 104 GLN A N 1
ATOM 826 C CA . GLN A 1 104 ? 22.781 -15.156 -16.766 1 95.88 104 GLN A CA 1
ATOM 827 C C . GLN A 1 104 ? 23.969 -14.469 -16.109 1 95.88 104 GLN A C 1
ATOM 829 O O . GLN A 1 104 ? 23.922 -14.141 -14.914 1 95.88 104 GLN A O 1
ATOM 834 N N . SER A 1 105 ? 24.984 -14.398 -16.891 1 94 105 SER A N 1
ATOM 835 C CA . SER A 1 105 ? 26.156 -13.672 -16.406 1 94 105 SER A CA 1
ATOM 836 C C . SER A 1 105 ? 25.875 -12.172 -16.344 1 94 105 SER A C 1
ATOM 838 O O . SER A 1 105 ? 25.062 -11.656 -17.109 1 94 105 SER A O 1
ATOM 840 N N . HIS A 1 106 ? 26.531 -11.484 -15.359 1 96.31 106 HIS A N 1
ATOM 841 C CA . HIS A 1 106 ? 26.5 -10.031 -15.203 1 96.31 106 HIS A CA 1
ATOM 842 C C . HIS A 1 106 ? 27.859 -9.492 -14.758 1 96.31 106 HIS A C 1
ATOM 844 O O . HIS A 1 106 ? 28.547 -10.117 -13.953 1 96.31 106 HIS A O 1
ATOM 850 N N . TRP A 1 107 ? 28.172 -8.391 -15.289 1 96.31 107 TRP A N 1
ATOM 851 C CA . TRP A 1 107 ? 29.531 -7.887 -15.07 1 96.31 107 TRP A CA 1
ATOM 852 C C . TRP A 1 107 ? 29.75 -7.562 -13.602 1 96.31 107 TRP A C 1
ATOM 854 O O . TRP A 1 107 ? 30.859 -7.758 -13.078 1 96.31 107 TRP A O 1
ATOM 864 N N . LEU A 1 108 ? 28.75 -7.113 -12.922 1 95.81 108 LEU A N 1
ATOM 865 C CA . LEU A 1 108 ? 28.906 -6.621 -11.555 1 95.81 108 LEU A CA 1
ATOM 866 C C . LEU A 1 108 ? 29.172 -7.773 -10.594 1 95.81 108 LEU A C 1
ATOM 868 O O . LEU A 1 108 ? 30.156 -7.758 -9.852 1 95.81 108 LEU A O 1
ATOM 872 N N . PRO A 1 109 ? 28.359 -8.758 -10.508 1 95.5 109 PRO A N 1
ATOM 873 C CA . PRO A 1 109 ? 28.719 -9.898 -9.664 1 95.5 109 PRO A CA 1
ATOM 874 C C . PRO A 1 109 ? 30.031 -10.547 -10.078 1 95.5 109 PRO A C 1
ATOM 876 O O . PRO A 1 109 ? 30.75 -11.102 -9.242 1 95.5 109 PRO A O 1
ATOM 879 N N . ASN A 1 110 ? 30.281 -10.602 -11.352 1 96.12 110 ASN A N 1
ATOM 880 C CA . ASN A 1 110 ? 31.578 -11.117 -11.789 1 96.12 110 ASN A CA 1
ATOM 881 C C . ASN A 1 110 ? 32.75 -10.359 -11.148 1 96.12 110 ASN A C 1
ATOM 883 O O . ASN A 1 110 ? 33.781 -10.938 -10.883 1 96.12 110 ASN A O 1
ATOM 887 N N . LEU A 1 111 ? 32.562 -9.148 -10.938 1 96.38 111 LEU A N 1
ATOM 888 C CA . LEU A 1 111 ? 33.562 -8.289 -10.359 1 96.38 111 LEU A CA 1
ATOM 889 C C . LEU A 1 111 ? 33.531 -8.352 -8.836 1 96.38 111 LEU A C 1
ATOM 891 O O . LEU A 1 111 ? 34.594 -8.492 -8.188 1 96.38 111 LEU A O 1
ATOM 895 N N . LEU A 1 112 ? 32.406 -8.281 -8.195 1 95.94 112 LEU A N 1
ATOM 896 C CA . LEU A 1 112 ? 32.25 -8.109 -6.758 1 95.94 112 LEU A CA 1
ATOM 897 C C . LEU A 1 112 ? 32 -9.453 -6.074 1 95.94 112 LEU A C 1
ATOM 899 O O . LEU A 1 112 ? 32.156 -9.57 -4.855 1 95.94 112 LEU A O 1
ATOM 903 N N . GLY A 1 113 ? 31.609 -10.523 -6.895 1 94.94 113 GLY A N 1
ATOM 904 C CA . GLY A 1 113 ? 31.266 -11.828 -6.348 1 94.94 113 GLY A CA 1
ATOM 905 C C . GLY A 1 113 ? 29.844 -11.906 -5.844 1 94.94 113 GLY A C 1
ATOM 906 O O . GLY A 1 113 ? 29.047 -10.992 -6.062 1 94.94 113 GLY A O 1
ATOM 907 N N . GLY A 1 114 ? 29.5 -13.078 -5.289 1 93.75 114 GLY A N 1
ATOM 908 C CA . GLY A 1 114 ? 28.172 -13.297 -4.734 1 93.75 114 GLY A CA 1
ATOM 909 C C . GLY A 1 114 ? 27.203 -13.898 -5.73 1 93.75 114 GLY A C 1
ATOM 910 O O . GLY A 1 114 ? 27.156 -13.477 -6.887 1 93.75 114 GLY A O 1
ATOM 911 N N . GLY A 1 115 ? 26.422 -14.789 -5.273 1 95.31 115 GLY A N 1
ATOM 912 C CA . GLY A 1 115 ? 25.375 -15.391 -6.082 1 95.31 115 GLY A CA 1
ATOM 913 C C . GLY A 1 115 ? 24.016 -14.758 -5.875 1 95.31 115 GLY A C 1
ATOM 914 O O . GLY A 1 115 ? 23.906 -13.664 -5.312 1 95.31 115 GLY A O 1
ATOM 915 N N . PHE A 1 116 ? 23 -15.352 -6.406 1 95.56 116 PHE A N 1
ATOM 916 C CA . PHE A 1 116 ? 21.641 -14.852 -6.332 1 95.56 116 PHE A CA 1
ATOM 917 C C . PHE A 1 116 ? 21.234 -14.57 -4.887 1 95.56 116 PHE A C 1
ATOM 919 O O . PHE A 1 116 ? 20.719 -13.492 -4.578 1 95.56 116 PHE A O 1
ATOM 926 N N . GLY A 1 117 ? 21.5 -15.547 -4.012 1 94.75 117 GLY A N 1
ATOM 927 C CA . GLY A 1 117 ? 21.125 -15.398 -2.613 1 94.75 117 GLY A CA 1
ATOM 928 C C . GLY A 1 117 ? 21.75 -14.195 -1.945 1 94.75 117 GLY A C 1
ATOM 929 O O . GLY A 1 117 ? 21.109 -13.492 -1.177 1 94.75 117 GLY A O 1
ATOM 930 N N . ALA A 1 118 ? 22.953 -13.977 -2.178 1 95.75 118 ALA A N 1
ATOM 931 C CA . ALA A 1 118 ? 23.688 -12.867 -1.575 1 95.75 118 ALA A CA 1
ATOM 932 C C . ALA A 1 118 ? 23.141 -11.523 -2.059 1 95.75 118 ALA A C 1
ATOM 934 O O . ALA A 1 118 ? 22.891 -10.625 -1.254 1 95.75 118 ALA A O 1
ATOM 935 N N . TRP A 1 119 ? 23 -11.406 -3.381 1 96.25 119 TRP A N 1
ATOM 936 C CA . TRP A 1 119 ? 22.531 -10.156 -3.957 1 96.25 119 TRP A CA 1
ATOM 937 C C . TRP A 1 119 ? 21.062 -9.906 -3.576 1 96.25 119 TRP A C 1
ATOM 939 O O . TRP A 1 119 ? 20.688 -8.766 -3.283 1 96.25 119 TRP A O 1
ATOM 949 N N . HIS A 1 120 ? 20.266 -10.914 -3.635 1 94.44 120 HIS A N 1
ATOM 950 C CA . HIS A 1 120 ? 18.875 -10.805 -3.188 1 94.44 120 HIS A CA 1
ATOM 951 C C . HIS A 1 120 ? 18.812 -10.422 -1.714 1 94.44 120 HIS A C 1
ATOM 953 O O . HIS A 1 120 ? 18.016 -9.547 -1.337 1 94.44 120 HIS A O 1
ATOM 959 N N . GLY A 1 121 ? 19.625 -10.969 -0.876 1 93.5 121 GLY A N 1
ATOM 960 C CA . GLY A 1 121 ? 19.688 -10.609 0.531 1 93.5 121 GLY A CA 1
ATOM 961 C C . GLY A 1 121 ? 20.094 -9.164 0.759 1 93.5 121 GLY A C 1
ATOM 962 O O . GLY A 1 121 ? 19.547 -8.484 1.629 1 93.5 121 GLY A O 1
ATOM 963 N N . THR A 1 122 ? 21.047 -8.766 0.033 1 93.94 122 THR A N 1
ATOM 964 C CA . THR A 1 122 ? 21.547 -7.395 0.139 1 93.94 122 THR A CA 1
ATOM 965 C C . THR A 1 122 ? 20.438 -6.402 -0.216 1 93.94 122 THR A C 1
ATOM 967 O O . THR A 1 122 ? 20.359 -5.32 0.368 1 93.94 122 THR A O 1
ATOM 970 N N . SER A 1 123 ? 19.625 -6.801 -1.141 1 96.25 123 SER A N 1
ATOM 971 C CA . SER A 1 123 ? 18.547 -5.895 -1.521 1 96.25 123 SER A CA 1
ATOM 972 C C . SER A 1 123 ? 17.578 -5.652 -0.359 1 96.25 123 SER A C 1
ATOM 974 O O . SER A 1 123 ? 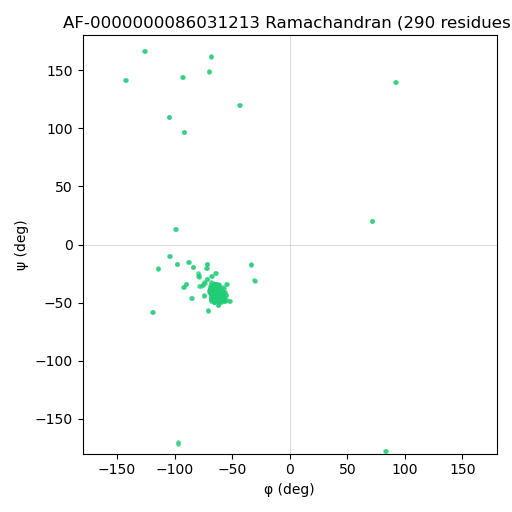17 -4.57 -0.242 1 96.25 123 SER A O 1
ATOM 976 N N . TYR A 1 124 ? 17.484 -6.562 0.607 1 95.38 124 TYR A N 1
ATOM 977 C CA . TYR A 1 124 ? 16.656 -6.391 1.792 1 95.38 124 TYR A CA 1
ATOM 978 C C . TYR A 1 124 ? 17.172 -5.254 2.664 1 95.38 124 TYR A C 1
ATOM 980 O O . TYR A 1 124 ? 16.391 -4.473 3.209 1 95.38 124 TYR A O 1
ATOM 988 N N . ILE A 1 125 ? 18.406 -5.207 2.777 1 96.44 125 ILE A N 1
ATOM 989 C CA . ILE A 1 125 ? 19.047 -4.156 3.572 1 96.44 125 ILE A CA 1
ATOM 990 C C . ILE A 1 125 ? 18.828 -2.801 2.902 1 96.44 125 ILE A C 1
ATOM 992 O O . ILE A 1 125 ? 18.484 -1.819 3.568 1 96.44 125 ILE A O 1
ATOM 996 N N . LEU A 1 126 ? 19.062 -2.799 1.596 1 97.81 126 LEU A N 1
ATOM 997 C CA . LEU A 1 126 ? 18.875 -1.567 0.839 1 97.81 126 LEU A CA 1
ATOM 998 C C . LEU A 1 126 ? 17.453 -1.042 1.004 1 97.81 126 LEU A C 1
ATOM 1000 O O . LEU A 1 126 ? 17.25 0.136 1.307 1 97.81 126 LEU A O 1
ATOM 1004 N N . TYR A 1 127 ? 16.469 -1.906 0.867 1 97.56 127 TYR A N 1
ATOM 1005 C CA . TYR A 1 127 ? 15.07 -1.481 0.946 1 97.56 127 TYR A CA 1
ATOM 1006 C C . TYR A 1 127 ? 14.688 -1.116 2.375 1 97.56 127 TYR A C 1
ATOM 1008 O O . TYR A 1 127 ? 13.828 -0.264 2.598 1 97.56 127 TYR A O 1
ATOM 1016 N N . LEU A 1 128 ? 15.367 -1.777 3.355 1 97.06 128 LEU A N 1
ATOM 1017 C CA . LEU A 1 128 ? 15.164 -1.37 4.742 1 97.06 128 LEU A CA 1
ATOM 1018 C C . LEU A 1 128 ? 15.641 0.061 4.965 1 97.06 128 LEU A C 1
ATOM 1020 O O . LEU A 1 128 ? 14.953 0.858 5.602 1 97.06 128 LEU A O 1
ATOM 1024 N N . ILE A 1 129 ? 16.797 0.364 4.473 1 98 129 ILE A N 1
ATOM 1025 C CA . ILE A 1 129 ? 17.359 1.705 4.586 1 98 129 ILE A CA 1
ATOM 1026 C C . ILE A 1 129 ? 16.438 2.713 3.904 1 98 129 ILE A C 1
ATOM 1028 O O . ILE A 1 129 ? 16.094 3.75 4.484 1 98 129 ILE A O 1
ATOM 1032 N N . ILE A 1 130 ? 16 2.369 2.674 1 98.44 130 ILE A N 1
ATOM 1033 C CA . ILE A 1 130 ? 15.109 3.234 1.901 1 98.44 130 ILE A CA 1
ATOM 1034 C C . ILE A 1 130 ? 13.812 3.467 2.674 1 98.44 130 ILE A C 1
ATOM 1036 O O . ILE A 1 130 ? 13.336 4.598 2.77 1 98.44 130 ILE A O 1
ATOM 1040 N N . SER A 1 131 ? 13.289 2.455 3.291 1 97.25 131 SER A N 1
ATOM 1041 C CA . SER A 1 131 ? 12.031 2.529 4.023 1 97.25 131 SER A CA 1
ATOM 1042 C C . SER A 1 131 ? 12.172 3.391 5.277 1 97.25 131 SER A C 1
ATOM 1044 O O . SER A 1 131 ? 11.312 4.227 5.562 1 97.25 131 SER A O 1
ATOM 1046 N N . LEU A 1 132 ? 13.227 3.211 6.051 1 97.19 132 LEU A N 1
ATOM 1047 C CA . LEU A 1 132 ? 13.453 3.979 7.27 1 97.19 132 LEU A CA 1
ATOM 1048 C C . LEU A 1 132 ? 13.711 5.445 6.949 1 97.19 132 LEU A C 1
ATOM 1050 O O . LEU A 1 132 ? 13.211 6.336 7.637 1 97.19 132 LEU A O 1
ATOM 1054 N N . MET A 1 133 ? 14.508 5.656 5.902 1 97.56 133 MET A N 1
ATOM 1055 C CA . MET A 1 133 ? 14.75 7.027 5.465 1 97.56 133 MET A CA 1
ATOM 1056 C C . MET A 1 133 ? 13.453 7.695 5.023 1 97.56 133 MET A C 1
ATOM 1058 O O . MET A 1 133 ? 13.188 8.844 5.383 1 97.56 133 MET A O 1
ATOM 1062 N N . GLY A 1 134 ? 12.727 6.938 4.215 1 96.56 134 GLY A N 1
ATOM 1063 C CA . GLY A 1 134 ? 11.445 7.469 3.775 1 96.56 134 GLY A CA 1
ATOM 1064 C C . GLY A 1 134 ? 10.516 7.809 4.926 1 96.56 134 GLY A C 1
ATOM 1065 O O . GLY A 1 134 ? 9.867 8.852 4.914 1 96.56 134 GLY A O 1
ATOM 1066 N N . LEU A 1 135 ? 10.461 6.938 5.887 1 94.62 135 LEU A N 1
ATOM 1067 C CA . LEU A 1 135 ? 9.633 7.16 7.066 1 94.62 135 LEU A CA 1
ATOM 1068 C C . LEU A 1 135 ? 10.086 8.398 7.828 1 94.62 135 LEU A C 1
ATOM 1070 O O . LEU A 1 135 ? 9.273 9.258 8.172 1 94.62 135 LEU A O 1
ATOM 1074 N N . GLY A 1 136 ? 11.367 8.469 8.148 1 94 136 GLY A N 1
ATOM 1075 C CA . GLY A 1 136 ? 11.914 9.625 8.844 1 94 136 GLY A CA 1
ATOM 1076 C C . GLY A 1 136 ? 11.656 10.93 8.117 1 94 136 GLY A C 1
ATOM 1077 O O . GLY A 1 136 ? 11.219 11.914 8.734 1 94 136 GLY A O 1
ATOM 1078 N N . LEU A 1 137 ? 11.938 11.008 6.812 1 93.56 137 LEU A N 1
ATOM 1079 C CA . LEU A 1 137 ? 11.719 12.195 5.996 1 93.56 137 LEU A CA 1
ATOM 1080 C C . LEU A 1 137 ? 10.234 12.547 5.934 1 93.56 137 LEU A C 1
ATOM 1082 O O . LEU A 1 137 ? 9.875 13.727 5.934 1 93.56 137 LEU A O 1
ATOM 1086 N N . GLY A 1 138 ? 9.422 11.5 5.82 1 89.44 138 GLY A N 1
ATOM 1087 C CA . GLY A 1 138 ? 7.988 11.727 5.828 1 89.44 138 GLY A CA 1
ATOM 1088 C C . GLY A 1 138 ? 7.504 12.422 7.086 1 89.44 138 GLY A C 1
ATOM 1089 O O . GLY A 1 138 ? 6.707 13.359 7.02 1 89.44 138 GLY A O 1
ATOM 1090 N N . ILE A 1 139 ? 7.957 11.93 8.242 1 87.81 139 ILE A N 1
ATOM 1091 C CA . ILE A 1 139 ? 7.602 12.523 9.523 1 87.81 139 ILE A CA 1
ATOM 1092 C C . ILE A 1 139 ? 8.062 13.977 9.562 1 87.81 139 IL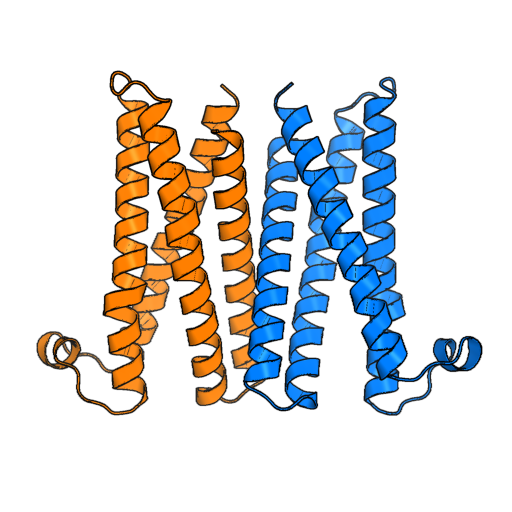E A C 1
ATOM 1094 O O . ILE A 1 139 ? 7.332 14.859 10.016 1 87.81 139 ILE A O 1
ATOM 1098 N N . ARG A 1 140 ? 9.219 14.195 9.086 1 86 140 ARG A N 1
ATOM 1099 C CA . ARG A 1 140 ? 9.773 15.547 9.062 1 86 140 ARG A CA 1
ATOM 1100 C C . ARG A 1 140 ? 8.93 16.469 8.188 1 86 140 ARG A C 1
ATOM 1102 O O . ARG A 1 140 ? 8.641 17.609 8.578 1 86 140 ARG A O 1
ATOM 1109 N N . LEU A 1 141 ? 8.602 16.047 7.035 1 83.38 141 LEU A N 1
ATOM 1110 C CA . LEU A 1 141 ? 7.824 16.859 6.094 1 83.38 141 LEU A CA 1
ATOM 1111 C C . LEU A 1 141 ? 6.441 17.172 6.66 1 83.38 141 LEU A C 1
ATOM 1113 O O . LEU A 1 141 ? 5.914 18.266 6.453 1 83.38 141 LEU A O 1
ATOM 1117 N N . LEU A 1 142 ? 5.914 16.234 7.344 1 75.94 142 LEU A N 1
ATOM 1118 C CA . LEU A 1 142 ? 4.621 16.453 7.98 1 75.94 142 LEU A CA 1
ATOM 1119 C C . LEU A 1 142 ? 4.742 17.5 9.094 1 75.94 142 LEU A C 1
ATOM 1121 O O . LEU A 1 142 ? 3.84 18.312 9.281 1 75.94 142 LEU A O 1
ATOM 1125 N N . ARG A 1 143 ? 5.785 17.484 9.805 1 75 143 ARG A N 1
ATOM 1126 C CA . ARG A 1 143 ? 6.008 18.438 10.891 1 75 143 ARG A CA 1
ATOM 1127 C C . ARG A 1 143 ? 6.254 19.844 10.344 1 75 143 ARG A C 1
ATOM 1129 O O . ARG A 1 143 ? 5.809 20.828 10.93 1 75 143 ARG A O 1
ATOM 1136 N N . LEU A 1 144 ? 7 20 9.273 1 66.12 144 LEU A N 1
ATOM 1137 C CA . LEU A 1 144 ? 7.312 21.281 8.664 1 66.12 144 LEU A CA 1
ATOM 1138 C C . LEU A 1 144 ? 6.059 21.938 8.102 1 66.12 144 LEU A C 1
ATOM 1140 O O . LEU A 1 144 ? 5.961 23.172 8.055 1 66.12 144 LEU A O 1
ATOM 1144 N N . GLU A 1 145 ? 5.258 21.219 7.617 1 61.94 145 GLU A N 1
ATOM 1145 C CA . GLU A 1 145 ? 4.016 21.766 7.07 1 61.94 145 GLU A CA 1
ATOM 1146 C C . GLU A 1 145 ? 3.125 22.328 8.18 1 61.94 145 GLU A C 1
ATOM 1148 O O . GLU A 1 145 ? 2.355 23.266 7.949 1 61.94 145 GLU A O 1
ATOM 1153 N N . VAL A 1 146 ? 3.271 21.812 9.273 1 56.66 146 VAL A N 1
ATOM 1154 C CA . VAL A 1 146 ? 2.455 22.25 10.398 1 56.66 146 VAL A CA 1
ATOM 1155 C C . VAL A 1 146 ? 3.092 23.484 11.039 1 56.66 146 VAL A C 1
ATOM 1157 O O . VAL A 1 146 ? 2.393 24.328 11.609 1 56.66 146 VAL A O 1
ATOM 1160 N N . ARG A 1 147 ? 4.277 23.797 10.883 1 57 147 ARG A N 1
ATOM 1161 C CA . ARG A 1 147 ? 4.902 24.984 11.453 1 57 147 ARG A CA 1
ATOM 1162 C C . ARG A 1 147 ? 4.828 26.156 10.492 1 57 147 ARG A C 1
ATOM 1164 O O . ARG A 1 147 ? 4.949 25.984 9.281 1 57 147 ARG A O 1
ATOM 1171 N N . MET B 1 1 ? -2.285 13.398 18.906 1 59.19 1 MET B N 1
ATOM 1172 C CA . MET B 1 1 ? -3.16 12.266 18.594 1 59.19 1 MET B CA 1
ATOM 1173 C C . MET B 1 1 ? -3.77 12.414 17.203 1 59.19 1 MET B C 1
ATOM 1175 O O . MET B 1 1 ? -3.756 11.469 16.422 1 59.19 1 MET B O 1
ATOM 1179 N N . LYS B 1 2 ? -3.904 13.562 16.734 1 74.69 2 LYS B N 1
ATOM 1180 C CA . LYS B 1 2 ? -4.547 13.797 15.445 1 74.69 2 LYS B CA 1
ATOM 1181 C C . LYS B 1 2 ? -3.59 13.492 14.297 1 74.69 2 LYS B C 1
ATOM 1183 O O . LYS B 1 2 ? -3.992 12.93 13.281 1 74.69 2 LYS B O 1
ATOM 1188 N N . ARG B 1 3 ? -2.365 13.648 14.703 1 79.19 3 ARG B N 1
ATOM 1189 C CA . ARG B 1 3 ? -1.374 13.43 13.656 1 79.19 3 ARG B CA 1
ATOM 1190 C C . ARG B 1 3 ? -1.166 11.938 13.398 1 79.19 3 ARG B C 1
ATOM 1192 O O . ARG B 1 3 ? -0.973 11.523 12.25 1 79.19 3 ARG B O 1
ATOM 1199 N N . LEU B 1 4 ? -1.236 11.188 14.469 1 80.88 4 LEU B N 1
ATOM 1200 C CA . LEU B 1 4 ? -1.044 9.742 14.352 1 80.88 4 LEU B CA 1
ATOM 1201 C C . LEU B 1 4 ? -2.189 9.102 13.578 1 80.88 4 LEU B C 1
ATOM 1203 O O . LEU B 1 4 ? -1.968 8.203 12.766 1 80.88 4 LEU B O 1
ATOM 1207 N N . SER B 1 5 ? -3.332 9.633 13.812 1 85 5 SER B N 1
ATOM 1208 C CA . SER B 1 5 ? -4.492 9.102 13.102 1 85 5 SER B CA 1
ATOM 1209 C C . SER B 1 5 ? -4.434 9.445 11.617 1 85 5 SER B C 1
ATOM 1211 O O . SER B 1 5 ? -4.75 8.609 10.773 1 85 5 SER B O 1
ATOM 1213 N N . ALA B 1 6 ? -3.979 10.617 11.367 1 84.31 6 ALA B N 1
ATOM 1214 C CA . ALA B 1 6 ? -3.857 11.039 9.977 1 84.31 6 ALA B CA 1
ATOM 1215 C C . ALA B 1 6 ? -2.818 10.203 9.234 1 84.31 6 ALA B C 1
ATOM 1217 O O . ALA B 1 6 ? -3.025 9.828 8.078 1 84.31 6 ALA B O 1
ATOM 1218 N N . LEU B 1 7 ? -1.768 9.938 9.93 1 87.25 7 LEU B N 1
ATOM 1219 C CA . LEU B 1 7 ? -0.722 9.109 9.344 1 87.25 7 LEU B CA 1
ATOM 1220 C C . LEU B 1 7 ? -1.222 7.688 9.109 1 87.25 7 LEU B C 1
ATOM 1222 O O . LEU B 1 7 ? -0.969 7.102 8.055 1 87.25 7 LEU B O 1
ATOM 1226 N N . ALA B 1 8 ? -1.891 7.191 10.094 1 92.75 8 ALA B N 1
ATOM 1227 C CA . ALA B 1 8 ? -2.406 5.828 9.984 1 92.75 8 ALA B CA 1
ATOM 1228 C C . ALA B 1 8 ? -3.361 5.695 8.797 1 92.75 8 ALA B C 1
ATOM 1230 O O . ALA B 1 8 ? -3.305 4.715 8.055 1 92.75 8 ALA B O 1
ATOM 1231 N N . VAL B 1 9 ? -4.195 6.648 8.617 1 93.81 9 VAL B N 1
ATOM 1232 C CA . VAL B 1 9 ? -5.184 6.621 7.547 1 93.81 9 VAL B CA 1
ATOM 1233 C C . VAL B 1 9 ? -4.484 6.766 6.199 1 93.81 9 VAL B C 1
ATOM 1235 O O . VAL B 1 9 ? -4.836 6.082 5.234 1 93.81 9 VAL B O 1
ATOM 1238 N N . ALA B 1 10 ? -3.508 7.629 6.141 1 92.69 10 ALA B N 1
ATOM 1239 C CA . ALA B 1 10 ? -2.764 7.816 4.895 1 92.69 10 ALA B CA 1
ATOM 1240 C C . ALA B 1 10 ? -2.006 6.547 4.516 1 92.69 10 ALA B C 1
ATOM 1242 O O . ALA B 1 10 ? -1.976 6.16 3.346 1 92.69 10 ALA B O 1
ATOM 1243 N N . LEU B 1 11 ? -1.404 5.918 5.484 1 95.44 11 LEU B N 1
ATOM 1244 C CA . LEU B 1 11 ? -0.688 4.672 5.246 1 95.44 11 LEU B CA 1
ATOM 1245 C C . LEU B 1 11 ? -1.64 3.582 4.762 1 95.44 11 LEU B C 1
ATOM 1247 O O . LEU B 1 11 ? -1.302 2.816 3.857 1 95.44 11 LEU B O 1
ATOM 1251 N N . TRP B 1 12 ? -2.781 3.514 5.371 1 98 12 TRP B N 1
ATOM 1252 C CA . TRP B 1 12 ? -3.77 2.527 4.945 1 98 12 TRP B CA 1
ATOM 1253 C C . TRP B 1 12 ? -4.215 2.787 3.512 1 98 12 TRP B C 1
ATOM 1255 O O . TRP B 1 12 ? -4.363 1.85 2.723 1 98 12 TRP B O 1
ATOM 1265 N N . LEU B 1 13 ? -4.457 4.023 3.168 1 96.88 13 LEU B N 1
ATOM 1266 C CA . LEU B 1 13 ? -4.84 4.367 1.803 1 96.88 13 LEU B CA 1
ATOM 1267 C C . LEU B 1 13 ? -3.758 3.951 0.812 1 96.88 13 LEU B C 1
ATOM 1269 O O . LEU B 1 13 ? -4.062 3.412 -0.256 1 96.88 13 LEU B O 1
ATOM 1273 N N . GLY B 1 14 ? -2.537 4.176 1.125 1 97.44 14 GLY B N 1
ATOM 1274 C CA . GLY B 1 14 ? -1.431 3.717 0.3 1 97.44 14 GLY B CA 1
ATOM 1275 C C . GLY B 1 14 ? -1.373 2.207 0.161 1 97.44 14 GLY B C 1
ATOM 1276 O O . GLY B 1 14 ? -1.118 1.688 -0.927 1 97.44 14 GLY B O 1
ATOM 1277 N N . MET B 1 15 ? -1.552 1.562 1.252 1 98.31 15 MET B N 1
ATOM 1278 C CA . MET B 1 15 ? -1.583 0.102 1.229 1 98.31 15 MET B CA 1
ATOM 1279 C C . MET B 1 15 ? -2.689 -0.404 0.311 1 98.31 15 MET B C 1
ATOM 1281 O O . MET B 1 15 ? -2.482 -1.343 -0.459 1 98.31 15 MET B O 1
ATOM 1285 N N . GLN B 1 16 ? -3.834 0.236 0.39 1 97.62 16 GLN B N 1
ATOM 1286 C CA . GLN B 1 16 ? -4.949 -0.137 -0.475 1 97.62 16 GLN B CA 1
ATOM 1287 C C . GLN B 1 16 ? -4.586 0.035 -1.946 1 97.62 16 GLN B C 1
ATOM 1289 O O . GLN B 1 16 ? -4.828 -0.858 -2.76 1 97.62 16 GLN B O 1
ATOM 1294 N N . ILE B 1 17 ? -3.973 1.112 -2.227 1 96.94 17 ILE B N 1
ATOM 1295 C CA . ILE B 1 17 ? -3.531 1.361 -3.594 1 96.94 17 ILE B CA 1
ATOM 1296 C C . ILE B 1 17 ? -2.521 0.294 -4.012 1 96.94 17 ILE B C 1
ATOM 1298 O O . ILE B 1 17 ? -2.588 -0.229 -5.129 1 96.94 17 ILE B O 1
ATOM 1302 N N . GLY B 1 18 ? -1.663 0.018 -3.17 1 98.19 18 GLY B N 1
ATOM 1303 C CA . GLY B 1 18 ? -0.701 -1.042 -3.426 1 98.19 18 GLY B CA 1
ATOM 1304 C C . GLY B 1 18 ? -1.352 -2.389 -3.682 1 98.19 18 GLY B C 1
ATOM 1305 O O . GLY B 1 18 ? -0.962 -3.105 -4.605 1 98.19 18 GLY B O 1
ATOM 1306 N N . PHE B 1 19 ? -2.312 -2.709 -2.869 1 98.56 19 PHE B N 1
ATOM 1307 C CA . PHE B 1 19 ? -2.973 -4 -3.02 1 98.56 19 PHE B CA 1
ATOM 1308 C C . PHE B 1 19 ? -3.791 -4.043 -4.305 1 98.56 19 PHE B C 1
ATOM 1310 O O . PHE B 1 19 ? -3.906 -5.094 -4.938 1 98.56 19 PHE B O 1
ATOM 1317 N N . TYR B 1 20 ? -4.355 -2.914 -4.73 1 97.94 20 TYR B N 1
ATOM 1318 C CA . TYR B 1 20 ? -5.012 -2.867 -6.035 1 97.94 20 TYR B CA 1
ATOM 1319 C C . TYR B 1 20 ? -4.016 -3.125 -7.156 1 97.94 20 TYR B C 1
ATOM 1321 O O . TYR B 1 20 ? -4.277 -3.926 -8.055 1 97.94 20 TYR B O 1
ATOM 1329 N N . ALA B 1 21 ? -2.926 -2.49 -7.074 1 98.25 21 ALA B N 1
ATOM 1330 C CA . ALA B 1 21 ? -1.884 -2.707 -8.07 1 98.25 21 ALA B CA 1
ATOM 1331 C C . ALA B 1 21 ? -1.398 -4.152 -8.055 1 98.25 21 ALA B C 1
ATOM 1333 O O . ALA B 1 21 ? -1.229 -4.773 -9.109 1 98.25 21 ALA B O 1
ATOM 1334 N N . ALA B 1 22 ? -1.177 -4.664 -6.871 1 98.69 22 ALA B N 1
ATOM 1335 C CA . ALA B 1 22 ? -0.743 -6.055 -6.746 1 98.69 22 ALA B CA 1
ATOM 1336 C C . ALA B 1 22 ? -1.768 -7.004 -7.355 1 98.69 22 ALA B C 1
ATOM 1338 O O . ALA B 1 22 ? -1.403 -7.961 -8.047 1 98.69 22 ALA B O 1
ATOM 1339 N N . SER B 1 23 ? -3.01 -6.758 -7.07 1 98.19 23 SER B N 1
ATOM 1340 C CA . SER B 1 23 ? -4.059 -7.621 -7.605 1 98.19 23 SER B CA 1
ATOM 1341 C C . SER B 1 23 ? -4.078 -7.586 -9.133 1 98.19 23 SER B C 1
ATOM 1343 O O . SER B 1 23 ? -4.273 -8.617 -9.773 1 98.19 23 SER B O 1
ATOM 1345 N N . LEU B 1 24 ? -3.883 -6.418 -9.703 1 98.12 24 LEU B N 1
ATOM 1346 C CA . LEU B 1 24 ? -3.801 -6.309 -11.156 1 98.12 24 LEU B CA 1
ATOM 1347 C C . LEU B 1 24 ? -2.631 -7.121 -11.703 1 98.12 24 LEU B C 1
ATOM 1349 O O . LEU B 1 24 ? -2.766 -7.816 -12.711 1 98.12 24 LEU B O 1
ATOM 1353 N N . VAL B 1 25 ? -1.538 -7.043 -11.078 1 98.75 25 VAL B N 1
ATOM 1354 C CA . VAL B 1 25 ? -0.369 -7.816 -11.484 1 98.75 25 VAL B CA 1
ATOM 1355 C C . VAL B 1 25 ? -0.666 -9.305 -11.367 1 98.75 25 VAL B C 1
ATOM 1357 O O . VAL B 1 25 ? -0.331 -10.086 -12.258 1 98.75 25 VAL B O 1
ATOM 1360 N N . LEU B 1 26 ? -1.291 -9.734 -10.266 1 98.62 26 LEU B N 1
ATOM 1361 C CA . LEU B 1 26 ? -1.629 -11.141 -10.039 1 98.62 26 LEU B CA 1
ATOM 1362 C C . LEU B 1 26 ? -2.494 -11.68 -11.18 1 98.62 26 LEU B C 1
ATOM 1364 O O . LEU B 1 26 ? -2.211 -12.75 -11.727 1 98.62 26 LEU B O 1
ATOM 1368 N N . PHE B 1 27 ? -3.453 -10.93 -11.562 1 97.75 27 PHE B N 1
ATOM 1369 C CA . PHE B 1 27 ? -4.383 -11.398 -12.586 1 97.75 27 PHE B CA 1
ATOM 1370 C C . PHE B 1 27 ? -3.717 -11.414 -13.953 1 97.75 27 PHE B C 1
ATOM 1372 O O . PHE B 1 27 ? -4.172 -12.117 -14.859 1 97.75 27 PHE B O 1
ATOM 1379 N N . ASN B 1 28 ? -2.6 -10.648 -14.125 1 98.38 28 ASN B N 1
ATOM 1380 C CA . ASN B 1 28 ? -1.844 -10.664 -15.367 1 98.38 28 ASN B CA 1
ATOM 1381 C C . ASN B 1 28 ? -0.781 -11.766 -15.367 1 98.38 28 ASN B C 1
ATOM 1383 O O . ASN B 1 28 ? -0.277 -12.148 -16.422 1 98.38 28 ASN B O 1
ATOM 1387 N N . GLN B 1 29 ? -0.492 -12.305 -14.242 1 98 29 GLN B N 1
ATOM 1388 C CA . GLN B 1 29 ? 0.651 -13.203 -14.156 1 98 29 GLN B CA 1
ATOM 1389 C C . GLN B 1 29 ? 0.205 -14.625 -13.828 1 98 29 GLN B C 1
ATOM 1391 O O . GLN B 1 29 ? 0.938 -15.586 -14.07 1 98 29 GLN B O 1
ATOM 1396 N N . LEU B 1 30 ? -0.97 -14.82 -13.266 1 98 30 LEU B N 1
ATOM 1397 C CA . LEU B 1 30 ? -1.429 -16.125 -12.789 1 98 30 LEU B CA 1
ATOM 1398 C C . LEU B 1 30 ? -2.773 -16.484 -13.406 1 98 30 LEU B C 1
ATOM 1400 O O . LEU B 1 30 ? -3.426 -15.641 -14.031 1 98 30 LEU B O 1
ATOM 1404 N N . ASP B 1 31 ? -3.096 -17.766 -13.234 1 97.38 31 ASP B N 1
ATOM 1405 C CA . ASP B 1 31 ? -4.461 -18.109 -13.609 1 97.38 31 ASP B CA 1
ATOM 1406 C C . ASP B 1 31 ? -5.473 -17.469 -12.664 1 97.38 31 ASP B C 1
ATOM 1408 O O . ASP B 1 31 ? -5.129 -17.078 -11.547 1 97.38 31 ASP B O 1
ATOM 1412 N N . LYS B 1 32 ? -6.754 -17.391 -13.109 1 95.25 32 LYS B N 1
ATOM 1413 C CA . LYS B 1 32 ? -7.785 -16.625 -12.422 1 95.25 32 LYS B CA 1
ATOM 1414 C C . LYS B 1 32 ? -8.031 -17.172 -11.016 1 95.25 32 LYS B C 1
ATOM 1416 O O . LYS B 1 32 ? -8.266 -16.406 -10.078 1 95.25 32 LYS B O 1
ATOM 1421 N N . THR B 1 33 ? -7.98 -18.438 -10.875 1 93.88 33 THR B N 1
ATOM 1422 C CA . THR B 1 33 ? -8.266 -19.047 -9.586 1 93.88 33 THR B CA 1
ATOM 1423 C C . THR B 1 33 ? -7.18 -18.703 -8.57 1 93.88 33 THR B C 1
ATOM 1425 O O . THR B 1 33 ? -7.48 -18.281 -7.449 1 93.88 33 THR B O 1
ATOM 1428 N N . GLU B 1 34 ? -5.941 -18.844 -8.977 1 95.88 34 GLU B N 1
ATOM 1429 C CA . GLU B 1 34 ? -4.812 -18.531 -8.102 1 95.88 34 GLU B CA 1
ATOM 1430 C C . GLU B 1 34 ? -4.727 -17.047 -7.809 1 95.88 34 GLU B C 1
ATOM 1432 O O . GLU B 1 34 ? -4.508 -16.641 -6.664 1 95.88 34 GLU B O 1
ATOM 1437 N N . ALA B 1 35 ? -4.902 -16.25 -8.867 1 96.88 35 ALA B N 1
ATOM 1438 C CA . ALA B 1 35 ? -4.895 -14.797 -8.711 1 96.88 35 ALA B CA 1
ATOM 1439 C C . ALA B 1 35 ? -5.969 -14.352 -7.73 1 96.88 35 ALA B C 1
ATOM 1441 O O . ALA B 1 35 ? -5.711 -13.531 -6.848 1 96.88 35 ALA B O 1
ATOM 1442 N N . GLY B 1 36 ? -7.156 -14.93 -7.871 1 95.25 36 GLY B N 1
ATOM 1443 C CA . GLY B 1 36 ? -8.266 -14.57 -7.004 1 95.25 36 GLY B CA 1
ATOM 1444 C C . GLY B 1 36 ? -8.039 -14.961 -5.555 1 95.25 36 GLY B C 1
ATOM 1445 O O . GLY B 1 36 ? -8.414 -14.227 -4.641 1 95.25 36 GLY B O 1
ATOM 1446 N N . ARG B 1 37 ? -7.473 -16.078 -5.355 1 95.62 37 ARG B N 1
ATOM 1447 C CA . ARG B 1 37 ? -7.184 -16.547 -4 1 95.62 37 ARG B CA 1
ATOM 1448 C C . ARG B 1 37 ? -6.227 -15.594 -3.291 1 95.62 37 ARG B C 1
ATOM 1450 O O . ARG B 1 37 ? -6.48 -15.18 -2.16 1 95.62 37 ARG B O 1
ATOM 1457 N N . ILE B 1 38 ? -5.176 -15.281 -3.926 1 97.88 38 ILE B N 1
ATOM 1458 C CA . ILE B 1 38 ? -4.168 -14.422 -3.32 1 97.88 38 ILE B CA 1
ATOM 1459 C C . ILE B 1 38 ? -4.73 -13.016 -3.15 1 97.88 38 ILE B C 1
ATOM 1461 O O . ILE B 1 38 ? -4.523 -12.375 -2.113 1 97.88 38 ILE B O 1
ATOM 1465 N N . ALA B 1 39 ? -5.441 -12.539 -4.191 1 97.31 39 ALA B N 1
ATOM 1466 C CA . ALA B 1 39 ? -6.09 -11.234 -4.074 1 97.31 39 ALA B CA 1
ATOM 1467 C C . ALA B 1 39 ? -7.035 -11.195 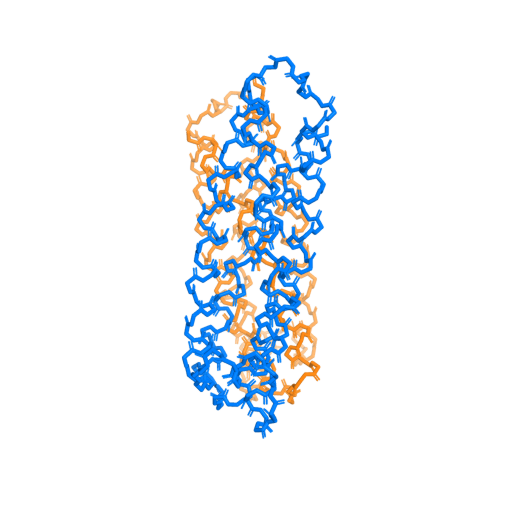-2.875 1 97.31 39 ALA B C 1
ATOM 1469 O O . ALA B 1 39 ? -7.102 -10.195 -2.16 1 97.31 39 ALA B O 1
ATOM 1470 N N . GLY B 1 40 ? -7.758 -12.258 -2.658 1 96.62 40 GLY B N 1
ATOM 1471 C CA . GLY B 1 40 ? -8.648 -12.344 -1.51 1 96.62 40 GLY B CA 1
ATOM 1472 C C . GLY B 1 40 ? -7.922 -12.195 -0.185 1 96.62 40 GLY B C 1
ATOM 1473 O O . GLY B 1 40 ? -8.43 -11.555 0.738 1 96.62 40 GLY B O 1
ATOM 1474 N N . ILE B 1 41 ? -6.77 -12.773 -0.065 1 98 41 ILE B N 1
ATOM 1475 C CA . ILE B 1 41 ? -5.961 -12.656 1.144 1 98 41 ILE B CA 1
ATOM 1476 C C . ILE B 1 41 ? -5.535 -11.203 1.348 1 98 41 ILE B C 1
ATOM 1478 O O . ILE B 1 41 ? -5.574 -10.695 2.469 1 98 41 ILE B O 1
ATOM 1482 N N . LEU B 1 42 ? -5.117 -10.594 0.291 1 98.38 42 LEU B N 1
ATOM 1483 C CA . LEU B 1 42 ? -4.684 -9.203 0.38 1 98.38 42 LEU B CA 1
ATOM 1484 C C . LEU B 1 42 ? -5.832 -8.297 0.819 1 98.38 42 LEU B C 1
ATOM 1486 O O . LEU B 1 42 ? -5.641 -7.402 1.646 1 98.38 42 LEU B O 1
ATOM 1490 N N . PHE B 1 43 ? -7.051 -8.531 0.252 1 97.69 43 PHE B N 1
ATOM 1491 C CA . PHE B 1 43 ? -8.203 -7.711 0.625 1 97.69 43 PHE B CA 1
ATOM 1492 C C . PHE B 1 43 ? -8.594 -7.961 2.076 1 97.69 43 PHE B C 1
ATOM 1494 O O . PHE B 1 43 ? -9.055 -7.047 2.764 1 97.69 43 PHE B O 1
ATOM 1501 N N . HIS B 1 44 ? -8.398 -9.188 2.535 1 97.88 44 HIS B N 1
ATOM 1502 C CA . HIS B 1 44 ? -8.602 -9.5 3.945 1 97.88 44 HIS B CA 1
ATOM 1503 C C . HIS B 1 44 ? -7.68 -8.664 4.832 1 97.88 44 HIS B C 1
ATOM 1505 O O . HIS B 1 44 ? -8.133 -8.07 5.816 1 97.88 44 HIS B O 1
ATOM 1511 N N . ILE B 1 45 ? -6.441 -8.602 4.477 1 98.31 45 ILE B N 1
ATOM 1512 C CA . ILE B 1 45 ? -5.457 -7.809 5.211 1 98.31 45 ILE B CA 1
ATOM 1513 C C . ILE B 1 45 ? -5.844 -6.332 5.168 1 98.31 45 ILE B C 1
ATOM 1515 O O . ILE B 1 45 ? -5.816 -5.648 6.191 1 98.31 45 ILE B O 1
ATOM 1519 N N . ALA B 1 46 ? -6.219 -5.852 3.992 1 98.06 46 ALA B N 1
ATOM 1520 C CA . ALA B 1 46 ? -6.621 -4.457 3.83 1 98.06 46 ALA B CA 1
ATOM 1521 C C . ALA B 1 46 ? -7.809 -4.121 4.727 1 98.06 46 ALA B C 1
ATOM 1523 O O . ALA B 1 46 ? -7.844 -3.053 5.344 1 98.06 46 ALA B O 1
ATOM 1524 N N . ASN B 1 47 ? -8.75 -5.004 4.766 1 98.5 47 ASN B N 1
ATOM 1525 C CA . ASN B 1 47 ? -9.945 -4.762 5.566 1 98.5 47 ASN B CA 1
ATOM 1526 C C . ASN B 1 47 ? -9.609 -4.664 7.055 1 98.5 47 ASN B C 1
ATOM 1528 O O . ASN B 1 47 ? -10.07 -3.748 7.738 1 98.5 47 ASN B O 1
ATOM 1532 N N . TRP B 1 48 ? -8.82 -5.566 7.547 1 98.44 48 TRP B N 1
ATOM 1533 C CA . TRP B 1 48 ? -8.492 -5.578 8.969 1 98.44 48 TRP B CA 1
ATOM 1534 C C . TRP B 1 48 ? -7.625 -4.379 9.336 1 98.44 48 TRP B C 1
ATOM 1536 O O . TRP B 1 48 ? -7.812 -3.766 10.391 1 98.44 48 TRP B O 1
ATOM 1546 N N . THR B 1 49 ? -6.672 -4.09 8.5 1 98.25 49 THR B N 1
ATOM 1547 C CA . THR B 1 49 ? -5.836 -2.926 8.766 1 98.25 49 THR B CA 1
ATOM 1548 C C . THR B 1 49 ? -6.648 -1.64 8.648 1 98.25 49 THR B C 1
ATOM 1550 O O . THR B 1 49 ? -6.406 -0.678 9.383 1 98.25 49 THR B O 1
ATOM 1553 N N . GLY B 1 50 ? -7.59 -1.6 7.715 1 98.5 50 GLY B N 1
ATOM 1554 C CA . GLY B 1 50 ? -8.5 -0.468 7.621 1 98.5 50 GLY B CA 1
ATOM 1555 C C . GLY B 1 50 ? -9.359 -0.29 8.859 1 98.5 50 GLY B C 1
ATOM 1556 O O . GLY B 1 50 ? -9.508 0.825 9.359 1 98.5 50 GLY B O 1
ATOM 1557 N N . LEU B 1 51 ? -9.945 -1.341 9.344 1 98.5 51 LEU B N 1
ATOM 1558 C CA . LEU B 1 51 ? -10.734 -1.295 10.57 1 98.5 51 LEU B CA 1
ATOM 1559 C C . LEU B 1 51 ? -9.906 -0.737 11.727 1 98.5 51 LEU B C 1
ATOM 1561 O O . LEU B 1 51 ? -10.398 0.087 12.5 1 98.5 51 LEU B O 1
ATOM 1565 N N . ALA B 1 52 ? -8.688 -1.172 11.828 1 97.75 52 ALA B N 1
ATOM 1566 C CA . ALA B 1 52 ? -7.82 -0.694 12.898 1 97.75 52 ALA B CA 1
ATOM 1567 C C . ALA B 1 52 ? -7.523 0.795 12.742 1 97.75 52 ALA B C 1
ATOM 1569 O O . ALA B 1 52 ? -7.68 1.567 13.688 1 97.75 52 ALA B O 1
ATOM 1570 N N . ALA B 1 53 ? -7.105 1.223 11.547 1 96.75 53 ALA B N 1
ATOM 1571 C CA . ALA B 1 53 ? -6.715 2.607 11.297 1 96.75 53 ALA B CA 1
ATOM 1572 C C . ALA B 1 53 ? -7.895 3.555 11.5 1 96.75 53 ALA B C 1
ATOM 1574 O O . ALA B 1 53 ? -7.766 4.578 12.172 1 96.75 53 ALA B O 1
ATOM 1575 N N . TRP B 1 54 ? -9.047 3.201 10.969 1 97.31 54 TRP B N 1
ATOM 1576 C CA . TRP B 1 54 ? -10.188 4.105 11.016 1 97.31 54 TRP B CA 1
ATOM 1577 C C . TRP B 1 54 ? -10.859 4.07 12.383 1 97.31 54 TRP B C 1
ATOM 1579 O O . TRP B 1 54 ? -11.516 5.035 12.781 1 97.31 54 TRP B O 1
ATOM 1589 N N . SER B 1 55 ? -10.766 2.932 13.109 1 96.56 55 SER B N 1
ATOM 1590 C CA . SER B 1 55 ? -11.211 2.928 14.5 1 96.56 55 SER B CA 1
ATOM 1591 C C . SER B 1 55 ? -10.398 3.908 15.344 1 96.56 55 SER B C 1
ATOM 1593 O O . SER B 1 55 ? -10.953 4.637 16.172 1 96.56 55 SER B O 1
ATOM 1595 N N . THR B 1 56 ? -9.109 3.85 15.164 1 93.5 56 THR B N 1
ATOM 1596 C CA . THR B 1 56 ? -8.242 4.781 15.883 1 93.5 56 THR B CA 1
ATOM 1597 C C . THR B 1 56 ? -8.602 6.223 15.539 1 93.5 56 THR B C 1
ATOM 1599 O O . THR B 1 56 ? -8.672 7.078 16.422 1 93.5 56 THR B O 1
ATOM 1602 N N . ALA B 1 57 ? -8.844 6.508 14.25 1 93.12 57 ALA B N 1
ATOM 1603 C CA . ALA B 1 57 ? -9.25 7.844 13.82 1 93.12 57 ALA B CA 1
ATOM 1604 C C . ALA B 1 57 ? -10.57 8.25 14.461 1 93.12 57 ALA B C 1
ATOM 1606 O O . ALA B 1 57 ? -10.742 9.398 14.875 1 93.12 57 ALA B O 1
ATOM 1607 N N . TRP B 1 58 ? -11.492 7.34 14.484 1 93.81 58 TRP B N 1
ATOM 1608 C CA . TRP B 1 58 ? -12.797 7.605 15.078 1 93.81 58 TRP B CA 1
ATOM 1609 C C . TRP B 1 58 ? -12.664 7.961 16.562 1 93.81 58 TRP B C 1
ATOM 1611 O O . TRP B 1 58 ? -13.273 8.922 17.031 1 93.81 58 TRP B O 1
ATOM 1621 N N . LEU B 1 59 ? -11.844 7.227 17.328 1 91.31 59 LEU B N 1
ATOM 1622 C CA . LEU B 1 59 ? -11.625 7.453 18.75 1 91.31 59 LEU B CA 1
ATOM 1623 C C . LEU B 1 59 ? -10.961 8.812 18.984 1 91.31 59 LEU B C 1
ATOM 1625 O O . LEU B 1 59 ? -11.32 9.523 19.922 1 91.31 59 LEU B O 1
ATOM 1629 N N . THR B 1 60 ? -10.016 9.102 18.156 1 86.56 60 THR B N 1
ATOM 1630 C CA . THR B 1 60 ? -9.32 10.383 18.266 1 86.56 60 THR B CA 1
ATOM 1631 C C . THR B 1 60 ? -10.281 11.539 18.047 1 86.56 60 THR B C 1
ATOM 1633 O O . THR B 1 60 ? -10.25 12.531 18.781 1 86.56 60 THR B O 1
ATOM 1636 N N . CYS B 1 61 ? -11.086 11.461 17.047 1 84.44 61 CYS B N 1
ATOM 1637 C CA . CYS B 1 61 ? -12.062 12.5 16.766 1 84.44 61 CYS B CA 1
ATOM 1638 C C . CYS B 1 61 ? -13.062 12.641 17.906 1 84.44 61 CYS B C 1
ATOM 1640 O O . CYS B 1 61 ? -13.508 13.742 18.219 1 84.44 61 CYS B O 1
ATOM 1642 N N . ARG B 1 62 ? -13.414 11.625 18.484 1 83.94 62 ARG B N 1
ATOM 1643 C CA . ARG B 1 62 ? -14.359 11.633 19.594 1 83.94 62 ARG B CA 1
ATOM 1644 C C . ARG B 1 62 ? -13.789 12.383 20.797 1 83.94 62 ARG B C 1
ATOM 1646 O O . ARG B 1 62 ? -14.523 13.062 21.516 1 83.94 62 ARG B O 1
ATOM 1653 N N . HIS B 1 63 ? -12.57 12.297 20.984 1 82.38 63 HIS B N 1
ATOM 1654 C CA . HIS B 1 63 ? -11.953 12.852 22.188 1 82.38 63 HIS B CA 1
ATOM 1655 C C . HIS B 1 63 ? -11.523 14.297 21.969 1 82.38 63 HIS B C 1
ATOM 1657 O O . HIS B 1 63 ? -11.438 15.078 22.906 1 82.38 63 HIS B O 1
ATOM 1663 N N . THR B 1 64 ? -11.094 14.688 20.828 1 70.44 64 THR B N 1
ATOM 1664 C CA . THR B 1 64 ? -10.508 16 20.578 1 70.44 64 THR B CA 1
ATOM 1665 C C . THR B 1 64 ? -11.578 16.984 20.125 1 70.44 64 THR B C 1
ATOM 1667 O O . THR B 1 64 ? -11.391 18.203 20.25 1 70.44 64 THR B O 1
ATOM 1670 N N . LEU B 1 65 ? -12.523 16.609 19.375 1 61.03 65 LEU B N 1
ATOM 1671 C CA . LEU B 1 65 ? -13.531 17.547 18.891 1 61.03 65 LEU B CA 1
ATOM 1672 C C . LEU B 1 65 ? -14.734 17.594 19.844 1 61.03 65 LEU B C 1
ATOM 1674 O O . LEU B 1 65 ? -15.414 16.578 20.016 1 61.03 65 LEU B O 1
ATOM 1678 N N . PRO B 1 66 ? -14.734 18.578 20.719 1 52.44 66 PRO B N 1
ATOM 1679 C CA . PRO B 1 66 ? -15.953 18.688 21.516 1 52.44 66 PRO B CA 1
ATOM 1680 C C . PRO B 1 66 ? -17.219 18.531 20.672 1 52.44 66 PRO B C 1
ATOM 1682 O O . PRO B 1 66 ? -17.234 18.906 19.5 1 52.44 66 PRO B O 1
ATOM 1685 N N . LEU B 1 67 ? -17.984 17.578 20.984 1 51.81 67 LEU B N 1
ATOM 1686 C CA . LEU B 1 67 ? -19.297 17.344 20.375 1 51.81 67 LEU B CA 1
ATOM 1687 C C . LEU B 1 67 ? -19.984 18.656 20.016 1 51.81 67 LEU B C 1
ATOM 1689 O O . LEU B 1 67 ? -21.047 18.656 19.406 1 51.81 67 LEU B O 1
ATOM 1693 N N . ARG B 1 68 ? -19.484 19.672 20.594 1 53.22 68 ARG B N 1
ATOM 1694 C CA . ARG B 1 68 ? -20.266 20.891 20.391 1 53.22 68 ARG B CA 1
ATOM 1695 C C . ARG B 1 68 ? -20.125 21.391 18.969 1 53.22 68 ARG B C 1
ATOM 1697 O O . ARG B 1 68 ? -21.016 22.094 18.453 1 53.22 68 ARG B O 1
ATOM 1704 N N . HIS B 1 69 ? -19.062 20.891 18.219 1 60.22 69 HIS B N 1
ATOM 1705 C CA . HIS B 1 69 ? -18.953 21.531 16.922 1 60.22 69 HIS B CA 1
ATOM 1706 C C . HIS B 1 69 ? -19.453 20.609 15.812 1 60.22 69 HIS B C 1
ATOM 1708 O O . HIS B 1 69 ? -19.172 19.406 15.836 1 60.22 69 HIS B O 1
ATOM 1714 N N . GLU B 1 70 ? -20.625 20.953 15.211 1 64.81 70 GLU B N 1
ATOM 1715 C CA . GLU B 1 70 ? -21.344 20.297 14.117 1 64.81 70 GLU B CA 1
ATOM 1716 C C . GLU B 1 70 ? -20.375 19.609 13.156 1 64.81 70 GLU B C 1
ATOM 1718 O O . GLU B 1 70 ? -20.656 18.516 12.656 1 64.81 70 GLU B O 1
ATOM 1723 N N . LYS B 1 71 ? -19.188 20.109 12.984 1 67.62 71 LYS B N 1
ATOM 1724 C CA . LYS B 1 71 ? -18.203 19.578 12.047 1 67.62 71 LYS B CA 1
ATOM 1725 C C . LYS B 1 71 ? -17.578 18.297 12.578 1 67.62 71 LYS B C 1
ATOM 1727 O O . LYS B 1 71 ? -17.328 17.359 11.82 1 67.62 71 LYS B O 1
ATOM 1732 N N . GLY B 1 72 ? -17.422 18.25 13.867 1 74.19 72 GLY B N 1
ATOM 1733 C CA . GLY B 1 72 ? -16.891 17.047 14.484 1 74.19 72 GLY B CA 1
ATOM 1734 C C . GLY B 1 72 ? -17.844 15.867 14.398 1 74.19 72 GLY B C 1
ATOM 1735 O O . GLY B 1 72 ? -17.422 14.75 14.109 1 74.19 72 GLY B O 1
ATOM 1736 N N . ARG B 1 73 ? -19.094 16.25 14.508 1 81.56 73 ARG B N 1
ATOM 1737 C CA . ARG B 1 73 ? -20.109 15.219 14.43 1 81.56 73 ARG B CA 1
ATOM 1738 C C . ARG B 1 73 ? -20.203 14.648 13.016 1 81.56 73 ARG B C 1
ATOM 1740 O O . ARG B 1 73 ? -20.375 13.445 12.836 1 81.56 73 ARG B O 1
ATOM 1747 N N . PHE B 1 74 ? -20.062 15.477 12.062 1 86.19 74 PHE B N 1
ATOM 1748 C CA . PHE B 1 74 ? -20.094 15.078 10.664 1 86.19 74 PHE B CA 1
ATOM 1749 C C . PHE B 1 74 ? -18.953 14.125 10.344 1 86.19 74 PHE B C 1
ATOM 1751 O O . PHE B 1 74 ? -19.172 13.039 9.805 1 86.19 74 PHE B O 1
ATOM 1758 N N . THR B 1 75 ? -17.797 14.406 10.734 1 88.31 75 THR B N 1
ATOM 1759 C CA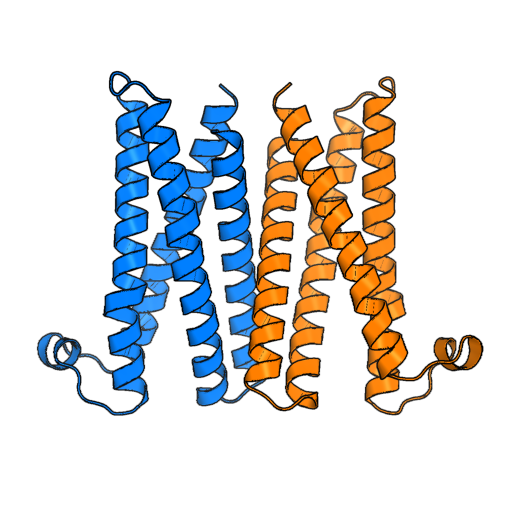 . THR B 1 75 ? -16.625 13.586 10.461 1 88.31 75 THR B CA 1
ATOM 1760 C C . THR B 1 75 ? -16.734 12.234 11.164 1 88.31 75 THR B C 1
ATOM 1762 O O . THR B 1 75 ? -16.469 11.195 10.555 1 88.31 75 THR B O 1
ATOM 1765 N N . ARG B 1 76 ? -17.219 12.242 12.312 1 91.5 76 ARG B N 1
ATOM 1766 C CA . ARG B 1 76 ? -17.359 11.016 13.078 1 91.5 76 ARG B CA 1
ATOM 1767 C C . ARG B 1 76 ? -18.391 10.094 12.453 1 91.5 76 ARG B C 1
ATOM 1769 O O . ARG B 1 76 ? -18.219 8.867 12.43 1 91.5 76 ARG B O 1
ATOM 1776 N N . ARG B 1 77 ? -19.438 10.648 12 1 95.12 77 ARG B N 1
ATOM 1777 C CA . ARG B 1 77 ? -20.5 9.859 11.383 1 95.12 77 ARG B CA 1
ATOM 1778 C C . ARG B 1 77 ? -20 9.195 10.102 1 95.12 77 ARG B C 1
ATOM 1780 O O . ARG B 1 77 ? -20.312 8.031 9.844 1 95.12 77 ARG B O 1
ATOM 1787 N N . TRP B 1 78 ? -19.25 9.93 9.367 1 96.44 78 TRP B N 1
ATOM 1788 C CA . TRP B 1 78 ? -18.766 9.391 8.102 1 96.44 78 TRP B CA 1
ATOM 1789 C C . TRP B 1 78 ? -17.672 8.352 8.336 1 96.44 78 TRP B C 1
ATOM 1791 O O . TRP B 1 78 ? -17.547 7.387 7.574 1 96.44 78 TRP B O 1
ATOM 1801 N N . ILE B 1 79 ? -16.875 8.508 9.359 1 97.06 79 ILE B N 1
ATOM 1802 C CA . ILE B 1 79 ? -15.922 7.469 9.727 1 97.06 79 ILE B CA 1
ATOM 1803 C C . ILE B 1 79 ? -16.656 6.207 10.164 1 97.06 79 ILE B C 1
ATOM 1805 O O . ILE B 1 79 ? -16.281 5.094 9.805 1 97.06 79 ILE B O 1
ATOM 1809 N N . ALA B 1 80 ? -17.719 6.387 10.93 1 97.75 80 ALA B N 1
ATOM 1810 C CA . ALA B 1 80 ? -18.531 5.25 11.367 1 97.75 80 ALA B CA 1
ATOM 1811 C C . ALA B 1 80 ? -19.109 4.5 10.172 1 97.75 80 ALA B C 1
ATOM 1813 O O . ALA B 1 80 ? -19.141 3.268 10.164 1 97.75 80 ALA B O 1
ATOM 1814 N N . LEU B 1 81 ? -19.578 5.254 9.211 1 98.38 81 LEU B N 1
ATOM 1815 C CA . LEU B 1 81 ? -20.094 4.629 8 1 98.38 81 LEU B CA 1
ATOM 1816 C C . LEU B 1 81 ? -19 3.842 7.285 1 98.38 81 LEU B C 1
ATOM 1818 O O . LEU B 1 81 ? -19.234 2.715 6.844 1 98.38 81 LEU B O 1
ATOM 1822 N N . LEU B 1 82 ? -17.844 4.402 7.141 1 98.62 82 LEU B N 1
ATOM 1823 C CA . LEU B 1 82 ? -16.719 3.723 6.492 1 98.62 82 LEU B CA 1
ATOM 1824 C C . LEU B 1 82 ? -16.375 2.43 7.227 1 98.62 82 LEU B C 1
ATOM 1826 O O . LEU B 1 82 ? -16.172 1.392 6.594 1 98.62 82 LEU B O 1
ATOM 1830 N N . LEU B 1 83 ? -16.375 2.482 8.539 1 98.75 83 LEU B N 1
ATOM 1831 C CA . LEU B 1 83 ? -16.109 1.303 9.352 1 98.75 83 LEU B CA 1
ATOM 1832 C C . LEU B 1 83 ? -17.156 0.227 9.125 1 98.75 83 LEU B C 1
ATOM 1834 O O . LEU B 1 83 ? -16.844 -0.959 9.031 1 98.75 83 LEU B O 1
ATOM 1838 N N . THR B 1 84 ? -18.391 0.676 9.062 1 98.69 84 THR B N 1
ATOM 1839 C CA . THR B 1 84 ? -19.484 -0.253 8.82 1 98.69 84 THR B CA 1
ATOM 1840 C C . THR B 1 84 ? -19.344 -0.91 7.449 1 98.69 84 THR B C 1
ATOM 1842 O O . THR B 1 84 ? -19.547 -2.119 7.312 1 98.69 84 THR B O 1
ATOM 1845 N N . LEU B 1 85 ? -18.969 -0.158 6.473 1 98.69 85 LEU B N 1
ATOM 1846 C CA . LEU B 1 85 ? -18.797 -0.69 5.125 1 98.69 85 LEU B CA 1
ATOM 1847 C C . LEU B 1 85 ? -17.625 -1.67 5.078 1 98.69 85 LEU B C 1
ATOM 1849 O O . LEU B 1 85 ? -17.703 -2.697 4.398 1 98.69 85 LEU B O 1
ATOM 1853 N N . LEU B 1 86 ? -16.531 -1.385 5.762 1 98.75 86 LEU B N 1
ATOM 1854 C CA . LEU B 1 86 ? -15.406 -2.303 5.859 1 98.75 86 LEU B CA 1
ATOM 1855 C C . LEU B 1 86 ? -15.828 -3.617 6.504 1 98.75 86 LEU B C 1
ATOM 1857 O O . LEU B 1 86 ? -15.453 -4.695 6.035 1 98.75 86 LEU B O 1
ATOM 1861 N N . ALA B 1 87 ? -16.594 -3.49 7.594 1 98.62 87 ALA B N 1
ATOM 1862 C CA . ALA B 1 87 ? -17.094 -4.68 8.281 1 98.62 87 ALA B CA 1
ATOM 1863 C C . ALA B 1 87 ? -18 -5.492 7.371 1 98.62 87 ALA B C 1
ATOM 1865 O O . ALA B 1 87 ? -17.906 -6.723 7.324 1 98.62 87 ALA B O 1
ATOM 1866 N N . PHE B 1 88 ? -18.906 -4.828 6.676 1 98.5 88 PHE B N 1
ATOM 1867 C CA . PHE B 1 88 ? -19.812 -5.48 5.742 1 98.5 88 PHE B CA 1
ATOM 1868 C C . PHE B 1 88 ? -19.031 -6.215 4.656 1 98.5 88 PHE B C 1
ATOM 1870 O O . PHE B 1 88 ? -19.359 -7.355 4.312 1 98.5 88 PHE B O 1
ATOM 1877 N N . ALA B 1 89 ? -17.984 -5.578 4.098 1 98.31 89 ALA B N 1
ATOM 1878 C CA . ALA B 1 89 ? -17.125 -6.191 3.078 1 98.31 89 ALA B CA 1
ATOM 1879 C C . ALA B 1 89 ? -16.453 -7.449 3.615 1 98.31 89 ALA B C 1
ATOM 1881 O O . ALA B 1 89 ? -16.438 -8.492 2.955 1 98.31 89 ALA B O 1
ATOM 1882 N N . GLU B 1 90 ? -15.906 -7.359 4.785 1 98.38 90 GLU B N 1
ATOM 1883 C CA . GLU B 1 90 ? -15.102 -8.43 5.363 1 98.38 90 GLU B CA 1
ATOM 1884 C C . GLU B 1 90 ? -15.984 -9.586 5.844 1 98.38 90 GLU B C 1
ATOM 1886 O O . GLU B 1 90 ? -15.664 -10.75 5.613 1 98.38 90 GLU B O 1
ATOM 1891 N N . TRP B 1 91 ? -17.047 -9.281 6.496 1 98.31 91 TRP B N 1
ATOM 1892 C CA . TRP B 1 91 ? -17.75 -10.32 7.238 1 98.31 91 TRP B CA 1
ATOM 1893 C C . TRP B 1 91 ? -19.016 -10.758 6.504 1 98.31 91 TRP B C 1
ATOM 1895 O O . TRP B 1 91 ? -19.656 -11.742 6.875 1 98.31 91 TRP B O 1
ATOM 1905 N N . VAL B 1 92 ? -19.422 -10.094 5.504 1 97.75 92 VAL B N 1
ATOM 1906 C CA . VAL B 1 92 ? -20.609 -10.484 4.746 1 97.75 92 VAL B CA 1
ATOM 1907 C C . VAL B 1 92 ? -20.219 -10.773 3.297 1 97.75 92 VAL B C 1
ATOM 1909 O O . VAL B 1 92 ? -20.359 -11.898 2.822 1 97.75 92 VAL B O 1
ATOM 1912 N N . VAL B 1 93 ? -19.656 -9.828 2.623 1 97.56 93 VAL B N 1
ATOM 1913 C CA . VAL B 1 93 ? -19.391 -9.961 1.193 1 97.56 93 VAL B CA 1
ATOM 1914 C C . VAL B 1 93 ? -18.312 -11.016 0.962 1 97.56 93 VAL B C 1
ATOM 1916 O O . VAL B 1 93 ? -18.5 -11.922 0.143 1 97.56 93 VAL B O 1
ATOM 1919 N N . ASN B 1 94 ? -17.219 -10.953 1.686 1 96.69 94 ASN B N 1
ATOM 1920 C CA . ASN B 1 94 ? -16.094 -11.867 1.486 1 96.69 94 ASN B CA 1
ATOM 1921 C C . ASN B 1 94 ? -16.516 -13.32 1.693 1 96.69 94 ASN B C 1
ATOM 1923 O O . ASN B 1 94 ? -16.219 -14.188 0.867 1 96.69 94 ASN B O 1
ATOM 1927 N N . PRO B 1 95 ? -17.234 -13.672 2.766 1 96.94 95 PRO B N 1
ATOM 1928 C CA . PRO B 1 95 ? -17.65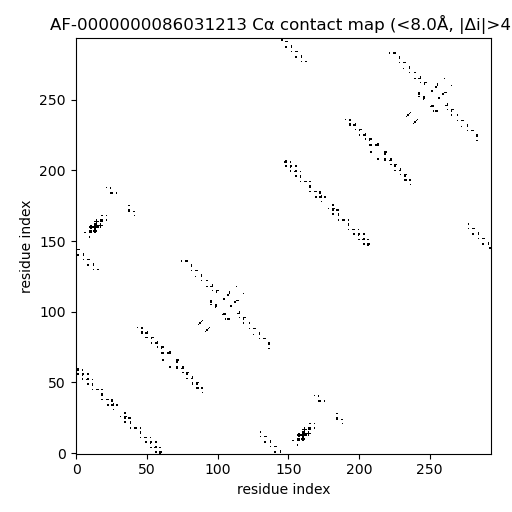6 -15.062 2.924 1 96.94 95 PRO B CA 1
ATOM 1929 C C . PRO B 1 95 ? -18.594 -15.523 1.803 1 96.94 95 PRO B C 1
ATOM 1931 O O . PRO B 1 95 ? -18.547 -16.688 1.398 1 96.94 95 PRO B O 1
ATOM 1934 N N . VAL B 1 96 ? -19.484 -14.656 1.294 1 97.56 96 VAL B N 1
ATOM 1935 C CA . VAL B 1 96 ? -20.359 -14.992 0.18 1 97.56 96 VAL B CA 1
ATOM 1936 C C . VAL B 1 96 ? -19.531 -15.312 -1.06 1 97.56 96 VAL B C 1
ATOM 1938 O O . VAL B 1 96 ? -19.734 -16.344 -1.7 1 97.56 96 VAL B O 1
ATOM 1941 N N . ILE B 1 97 ? -18.562 -14.469 -1.394 1 96.44 97 ILE B N 1
ATOM 1942 C CA . ILE B 1 97 ? -17.719 -14.656 -2.568 1 96.44 97 ILE B CA 1
ATOM 1943 C C . ILE B 1 97 ? -16.922 -15.938 -2.424 1 96.44 97 ILE B C 1
ATOM 1945 O O . ILE B 1 97 ? -16.766 -16.703 -3.385 1 96.44 97 ILE B O 1
ATOM 1949 N N . HIS B 1 98 ? -16.391 -16.141 -1.232 1 94.81 98 HIS B N 1
ATOM 1950 C CA . HIS B 1 98 ? -15.641 -17.359 -0.971 1 94.81 98 HIS B CA 1
ATOM 1951 C C . HIS B 1 98 ? -16.484 -18.609 -1.214 1 94.81 98 HIS B C 1
ATOM 1953 O O . HIS B 1 98 ? -16.047 -19.547 -1.87 1 94.81 98 HIS B O 1
ATOM 1959 N N . ALA B 1 99 ? -17.672 -18.641 -0.679 1 96 99 ALA B N 1
ATOM 1960 C CA . ALA B 1 99 ? -18.562 -19.797 -0.845 1 96 99 ALA B CA 1
ATOM 1961 C C . ALA B 1 99 ? -18.891 -20.016 -2.318 1 96 99 ALA B C 1
ATOM 1963 O O . ALA B 1 99 ? -18.797 -21.141 -2.814 1 96 99 ALA B O 1
ATOM 1964 N N . LEU B 1 100 ? -19.312 -18.969 -3.043 1 95.31 100 LEU B N 1
ATOM 1965 C CA . LEU B 1 100 ? -19.688 -19.078 -4.445 1 95.31 100 LEU B CA 1
ATOM 1966 C C . LEU B 1 100 ? -18.516 -19.516 -5.305 1 95.31 100 LEU B C 1
ATOM 1968 O O . LEU B 1 100 ? -18.688 -20.297 -6.25 1 95.31 100 LEU B O 1
ATOM 1972 N N . LYS B 1 101 ? -17.391 -19.047 -5 1 93.38 101 LYS B N 1
ATOM 1973 C CA . LYS B 1 101 ? -16.188 -19.422 -5.734 1 93.38 101 LYS B CA 1
ATOM 1974 C C . LYS B 1 101 ? -15.922 -20.922 -5.629 1 93.38 101 LYS B C 1
ATOM 1976 O O . LYS B 1 101 ? -15.414 -21.531 -6.574 1 93.38 101 LYS B O 1
ATOM 1981 N N . HIS B 1 102 ? -16.188 -21.516 -4.535 1 93.25 102 HIS B N 1
ATOM 1982 C CA . HIS B 1 102 ? -15.898 -22.922 -4.293 1 93.25 102 HIS B CA 1
ATOM 1983 C C . HIS B 1 102 ? -17.141 -23.781 -4.508 1 93.25 102 HIS B C 1
ATOM 1985 O O . HIS B 1 102 ? -17.172 -24.938 -4.078 1 93.25 102 HIS B O 1
ATOM 1991 N N . GLY B 1 103 ? -18.125 -23.188 -5.117 1 93.62 103 GLY B N 1
ATOM 1992 C CA . GLY B 1 103 ? -19.312 -23.938 -5.492 1 93.62 103 GLY B CA 1
ATOM 1993 C C . GLY B 1 103 ? -20.156 -24.328 -4.305 1 93.62 103 GLY B C 1
ATOM 1994 O O . GLY B 1 103 ? -20.906 -25.312 -4.367 1 93.62 103 GLY B O 1
ATOM 1995 N N . GLN B 1 104 ? -19.938 -23.609 -3.242 1 95.88 104 GLN B N 1
ATOM 1996 C CA . GLN B 1 104 ? -20.703 -23.891 -2.037 1 95.88 104 GLN B CA 1
ATOM 1997 C C . GLN B 1 104 ? -21.953 -23.016 -1.959 1 95.88 104 GLN B C 1
ATOM 1999 O O . GLN B 1 104 ? -21.953 -21.875 -2.449 1 95.88 104 GLN B O 1
ATOM 2004 N N . SER B 1 105 ? -22.953 -23.641 -1.445 1 93.88 105 SER B N 1
ATOM 2005 C CA . SER B 1 105 ? -24.172 -22.875 -1.228 1 93.88 105 SER B CA 1
ATOM 2006 C C . SER B 1 105 ? -23.984 -21.859 -0.094 1 93.88 105 SER B C 1
ATOM 2008 O O . SER B 1 105 ? -23.188 -22.078 0.81 1 93.88 105 SER B O 1
ATOM 2010 N N . HIS B 1 106 ? -24.719 -20.719 -0.206 1 96.25 106 HIS B N 1
ATOM 2011 C CA . HIS B 1 106 ? -24.781 -19.672 0.819 1 96.25 106 HIS B CA 1
ATOM 2012 C C . HIS B 1 106 ? -26.172 -19.078 0.914 1 96.25 106 HIS B C 1
ATOM 2014 O O . HIS B 1 106 ? -26.844 -18.875 -0.104 1 96.25 106 HIS B O 1
ATOM 2020 N N . TRP B 1 107 ? -26.562 -18.812 2.094 1 96.19 107 TRP B N 1
ATOM 2021 C CA . TRP B 1 107 ? -27.938 -18.406 2.299 1 96.19 107 TRP B CA 1
ATOM 2022 C C . TRP B 1 107 ? -28.234 -17.078 1.608 1 96.19 107 TRP B C 1
ATOM 2024 O O . TRP B 1 107 ? -29.328 -16.875 1.086 1 96.19 107 TRP B O 1
ATOM 2034 N N . LEU B 1 108 ? -27.281 -16.219 1.56 1 95.81 108 LEU B N 1
ATOM 2035 C CA . LEU B 1 108 ? -27.5 -14.859 1.068 1 95.81 108 LEU B CA 1
ATOM 2036 C C . LEU B 1 108 ? -27.719 -14.859 -0.441 1 95.81 108 LEU B C 1
ATOM 2038 O O . LEU B 1 108 ? -28.719 -14.336 -0.93 1 95.81 108 LEU B O 1
ATOM 2042 N N . PRO B 1 109 ? -26.844 -15.359 -1.229 1 95.44 109 PRO B N 1
ATOM 2043 C CA . PRO B 1 109 ? -27.156 -15.461 -2.658 1 95.44 109 PRO B CA 1
ATOM 2044 C C . PRO B 1 109 ? -28.422 -16.266 -2.934 1 95.44 109 PRO B C 1
ATOM 2046 O O . PRO B 1 109 ? -29.109 -16.016 -3.922 1 95.44 109 PRO B O 1
ATOM 2049 N N . ASN B 1 110 ? -28.625 -17.297 -2.18 1 96 110 ASN B N 1
ATOM 2050 C CA . ASN B 1 110 ? -29.875 -18.047 -2.34 1 96 110 ASN B CA 1
ATOM 2051 C C . ASN B 1 110 ? -31.094 -17.156 -2.201 1 96 110 ASN B C 1
ATOM 2053 O O . ASN B 1 110 ? -32.125 -17.375 -2.852 1 96 110 ASN B O 1
ATOM 2057 N N . LEU B 1 111 ? -31 -16.219 -1.388 1 96.25 111 LEU B N 1
ATOM 2058 C CA . LEU B 1 111 ? -32.094 -15.289 -1.12 1 96.25 111 LEU B CA 1
ATOM 2059 C C . LEU B 1 111 ? -32.094 -14.148 -2.135 1 96.25 111 LEU B C 1
ATOM 2061 O O . LEU B 1 111 ? -33.156 -13.812 -2.684 1 96.25 111 LEU B O 1
ATOM 2065 N N . LEU B 1 112 ? -30.984 -13.531 -2.447 1 95.81 112 LEU B N 1
ATOM 2066 C CA . LEU B 1 112 ? -30.891 -12.297 -3.225 1 95.81 112 LEU B CA 1
ATOM 2067 C C . LEU B 1 112 ? -30.578 -12.602 -4.684 1 95.81 112 LEU B C 1
ATOM 2069 O O . LEU B 1 112 ? -30.75 -11.742 -5.551 1 95.81 112 LEU B O 1
ATOM 2073 N N . GLY B 1 113 ? -30.078 -13.891 -4.98 1 94.81 113 GLY B N 1
ATOM 2074 C CA . GLY B 1 113 ? -29.672 -14.266 -6.324 1 94.81 113 GLY B CA 1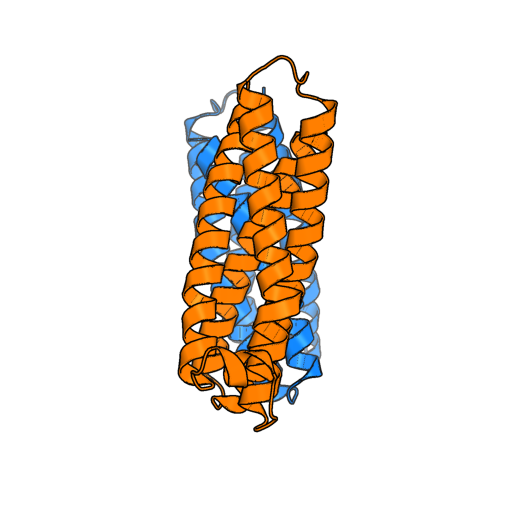
ATOM 2075 C C . GLY B 1 113 ? -28.25 -13.828 -6.656 1 94.81 113 GLY B C 1
ATOM 2076 O O . GLY B 1 113 ? -27.531 -13.359 -5.781 1 94.81 113 GLY B O 1
ATOM 2077 N N . GLY B 1 114 ? -27.859 -14.117 -7.902 1 93.69 114 GLY B N 1
ATOM 2078 C CA . GLY B 1 114 ? -26.531 -13.75 -8.383 1 93.69 114 GLY B CA 1
ATOM 2079 C C . GLY B 1 114 ? -25.5 -14.836 -8.18 1 93.69 114 GLY B C 1
ATOM 2080 O O . GLY B 1 114 ? -25.438 -15.453 -7.117 1 93.69 114 GLY B O 1
ATOM 2081 N N . GLY B 1 115 ? -24.672 -14.992 -9.141 1 95.25 115 GLY B N 1
ATOM 2082 C CA . GLY B 1 115 ? -23.562 -15.938 -9.062 1 95.25 115 GLY B CA 1
ATOM 2083 C C . GLY B 1 115 ? -22.25 -15.289 -8.664 1 95.25 115 GLY B C 1
ATOM 2084 O O . GLY B 1 115 ? -22.234 -14.156 -8.172 1 95.25 115 GLY B O 1
ATOM 2085 N N . PHE B 1 116 ? -21.203 -16.016 -8.742 1 95.56 116 PHE B N 1
ATOM 2086 C CA . PHE B 1 116 ? -19.875 -15.562 -8.359 1 95.56 116 PHE B CA 1
ATOM 2087 C C . PHE B 1 116 ? -19.531 -14.242 -9.039 1 95.56 116 PHE B C 1
ATOM 2089 O O . PHE B 1 116 ? -19.094 -13.297 -8.391 1 95.56 116 PHE B O 1
ATOM 2096 N N . GLY B 1 117 ? -19.75 -14.188 -10.359 1 94.62 117 GLY B N 1
ATOM 2097 C CA . GLY B 1 117 ? -19.422 -12.992 -11.117 1 94.62 117 GLY B CA 1
ATOM 2098 C C . GLY B 1 117 ? -20.156 -11.758 -10.633 1 94.62 117 GLY B C 1
ATOM 2099 O O . GLY B 1 117 ? -19.562 -10.68 -10.547 1 94.62 117 GLY B O 1
ATOM 2100 N N . ALA B 1 118 ? -21.344 -11.875 -10.352 1 95.75 118 ALA B N 1
ATOM 2101 C CA . ALA B 1 118 ? -22.172 -10.75 -9.891 1 95.75 118 ALA B CA 1
ATOM 2102 C C . ALA B 1 118 ? -21.703 -10.25 -8.531 1 95.75 118 ALA B C 1
ATOM 2104 O O . ALA B 1 118 ? -21.531 -9.047 -8.336 1 95.75 118 ALA B O 1
ATOM 2105 N N . TRP B 1 119 ? -21.531 -11.18 -7.602 1 96.19 119 TRP B N 1
ATOM 2106 C CA . TRP B 1 119 ? -21.125 -10.812 -6.254 1 96.19 119 TRP B CA 1
ATOM 2107 C C . TRP B 1 119 ? -19.703 -10.266 -6.254 1 96.19 119 TRP B C 1
ATOM 2109 O O . TRP B 1 119 ? -19.391 -9.305 -5.547 1 96.19 119 TRP B O 1
ATOM 2119 N N . HIS B 1 120 ? -18.828 -10.906 -6.973 1 94.38 120 HIS B N 1
ATOM 2120 C CA . HIS B 1 120 ? -17.469 -10.406 -7.133 1 94.38 120 HIS B CA 1
ATOM 2121 C C . HIS B 1 120 ? -17.453 -9.016 -7.758 1 94.38 120 HIS B C 1
ATOM 2123 O O . HIS B 1 120 ? -16.734 -8.125 -7.297 1 94.38 120 HIS B O 1
ATOM 2129 N N . GLY B 1 121 ? -18.266 -8.75 -8.75 1 93.38 121 GLY B N 1
ATOM 2130 C CA . GLY B 1 121 ? -18.391 -7.438 -9.352 1 93.38 121 GLY B CA 1
ATOM 2131 C C . GLY B 1 121 ? -18.906 -6.379 -8.391 1 93.38 121 GLY B C 1
ATOM 2132 O O . GLY B 1 121 ? -18.422 -5.246 -8.391 1 93.38 121 GLY B O 1
ATOM 2133 N N . THR B 1 122 ? -19.844 -6.766 -7.637 1 93.62 122 THR B N 1
ATOM 2134 C CA . THR B 1 122 ? -20.422 -5.852 -6.652 1 93.62 122 THR B CA 1
ATOM 2135 C C . THR B 1 122 ? -19.375 -5.434 -5.629 1 93.62 122 THR B C 1
ATOM 2137 O O . THR B 1 122 ? -19.375 -4.297 -5.152 1 93.62 122 THR B O 1
ATOM 2140 N N . SER B 1 123 ? -18.5 -6.352 -5.34 1 96.19 123 SER B N 1
ATOM 2141 C CA . SER B 1 123 ? -17.469 -6.008 -4.363 1 96.19 123 SER B CA 1
ATOM 2142 C C . SER B 1 123 ? -16.562 -4.895 -4.883 1 96.19 123 SER B C 1
ATOM 2144 O O . SER B 1 123 ? -16.062 -4.09 -4.102 1 96.19 123 SER B O 1
ATOM 2146 N N . TYR B 1 124 ? -16.438 -4.719 -6.199 1 95.25 124 TYR B N 1
ATOM 2147 C CA . TYR B 1 124 ? -15.648 -3.639 -6.789 1 95.25 124 TYR B CA 1
ATOM 2148 C C . TYR B 1 124 ? -16.266 -2.281 -6.484 1 95.25 124 TYR B C 1
ATOM 2150 O O . TYR B 1 124 ? -15.555 -1.316 -6.199 1 95.25 124 TYR B O 1
ATOM 2158 N N . ILE B 1 125 ? -17.516 -2.24 -6.559 1 96.31 125 ILE B N 1
ATOM 2159 C CA . ILE B 1 125 ? -18.234 -1.004 -6.27 1 96.31 125 ILE B CA 1
ATOM 2160 C C . ILE B 1 125 ? -18.078 -0.653 -4.789 1 96.31 125 ILE B C 1
ATOM 2162 O O . ILE B 1 125 ? -17.828 0.502 -4.441 1 96.31 125 ILE B O 1
ATOM 2166 N N . LEU B 1 126 ? -18.297 -1.681 -3.969 1 97.75 126 LEU B N 1
ATOM 2167 C CA . LEU B 1 126 ? -18.156 -1.479 -2.529 1 97.75 126 LEU B CA 1
ATOM 2168 C C . LEU B 1 126 ? -16.781 -0.928 -2.182 1 97.75 126 LEU B C 1
ATOM 2170 O O . LEU B 1 126 ? -16.672 0.063 -1.457 1 97.75 126 LEU B O 1
ATOM 2174 N N . TYR B 1 127 ? -15.742 -1.51 -2.734 1 97.44 127 TYR B N 1
ATOM 2175 C CA . TYR B 1 127 ? -14.383 -1.092 -2.408 1 97.44 127 TYR B CA 1
ATOM 2176 C C . TYR B 1 127 ? -14.07 0.27 -3.02 1 97.44 127 TYR B C 1
ATOM 2178 O O . TYR B 1 127 ? -13.266 1.034 -2.473 1 97.44 127 TYR B O 1
ATOM 2186 N N . LEU B 1 128 ? -14.727 0.57 -4.172 1 96.94 128 LEU B N 1
ATOM 2187 C CA . LEU B 1 128 ? -14.586 1.91 -4.73 1 96.94 128 LEU B CA 1
ATOM 2188 C C . LEU B 1 128 ? -15.164 2.957 -3.783 1 96.94 128 LEU B C 1
ATOM 2190 O O . LEU B 1 128 ? -14.547 3.996 -3.547 1 96.94 128 LEU B O 1
ATOM 2194 N N . ILE B 1 129 ? -16.312 2.695 -3.281 1 97.94 129 ILE B N 1
ATOM 2195 C CA . ILE B 1 129 ? -16.969 3.596 -2.34 1 97.94 129 ILE B CA 1
ATOM 2196 C C . ILE B 1 129 ? -16.094 3.766 -1.097 1 97.94 129 ILE B C 1
ATOM 2198 O O . ILE B 1 129 ? -15.852 4.891 -0.653 1 97.94 129 ILE B O 1
ATOM 2202 N N . ILE B 1 130 ? -15.617 2.627 -0.561 1 98.38 130 ILE B N 1
ATOM 2203 C CA . ILE B 1 130 ? -14.773 2.635 0.628 1 98.38 130 ILE B CA 1
ATOM 2204 C C . ILE B 1 130 ? -13.516 3.463 0.362 1 98.38 130 ILE B C 1
ATOM 2206 O O . ILE B 1 130 ? -13.117 4.285 1.191 1 98.38 130 ILE B O 1
ATOM 2210 N N . SER B 1 131 ? -12.93 3.33 -0.786 1 97.19 131 SER B N 1
ATOM 2211 C CA . SER B 1 131 ? -11.703 4.023 -1.15 1 97.19 131 SER B CA 1
ATOM 2212 C C . SER B 1 131 ? -11.938 5.523 -1.289 1 97.19 131 SER B C 1
ATOM 2214 O O . SER B 1 131 ? -11.141 6.328 -0.793 1 97.19 131 SER B O 1
ATOM 2216 N N . LEU B 1 132 ? -13 5.941 -1.96 1 97.06 132 LEU B N 1
ATOM 2217 C CA . LEU B 1 132 ? -13.305 7.352 -2.15 1 97.06 132 LEU B CA 1
ATOM 2218 C C . LEU B 1 132 ? -13.656 8.016 -0.822 1 97.06 132 LEU B C 1
ATOM 2220 O O . LEU B 1 132 ? -13.234 9.148 -0.557 1 97.06 132 LEU B O 1
ATOM 2224 N N . MET B 1 133 ? -14.438 7.289 -0.029 1 97.5 133 MET B N 1
ATOM 2225 C CA . MET B 1 133 ? -14.758 7.797 1.301 1 97.5 133 MET B CA 1
ATOM 2226 C C . MET B 1 133 ? -13.492 7.965 2.139 1 97.5 133 MET B C 1
ATOM 2228 O O . MET B 1 133 ? -13.32 8.984 2.807 1 97.5 133 MET B O 1
ATOM 2232 N N . GLY B 1 134 ? -12.695 6.918 2.096 1 96.44 134 GLY B N 1
ATOM 2233 C CA . GLY B 1 134 ? -11.445 6.996 2.826 1 96.44 134 GLY B CA 1
ATOM 2234 C C . GLY B 1 134 ? -10.57 8.156 2.387 1 96.44 134 GLY B C 1
ATOM 2235 O O . GLY B 1 134 ? -9.984 8.852 3.223 1 96.44 134 GLY B O 1
ATOM 2236 N N . LEU B 1 135 ? -10.484 8.359 1.106 1 94.5 135 LEU B N 1
ATOM 2237 C CA . LEU B 1 135 ? -9.703 9.469 0.559 1 94.5 135 LEU B CA 1
ATOM 2238 C C . LEU B 1 135 ? -10.266 10.812 1.018 1 94.5 135 LEU B C 1
ATOM 2240 O O . LEU B 1 135 ? -9.523 11.672 1.492 1 94.5 135 LEU B O 1
ATOM 2244 N N . GLY B 1 136 ? -11.562 11.023 0.832 1 93.81 136 GLY B N 1
ATOM 2245 C CA . GLY B 1 136 ? -12.195 12.25 1.27 1 93.81 136 GLY B CA 1
ATOM 2246 C C . GLY B 1 136 ? -12.008 12.531 2.748 1 93.81 136 GLY B C 1
ATOM 2247 O O . GLY B 1 136 ? -11.656 13.648 3.135 1 93.81 136 GLY B O 1
ATOM 2248 N N . LEU B 1 137 ? -12.25 11.547 3.617 1 93.44 137 LEU B N 1
ATOM 2249 C CA . LEU B 1 137 ? -12.086 11.672 5.062 1 93.44 137 LEU B CA 1
ATOM 2250 C C . LEU B 1 137 ? -10.633 11.945 5.422 1 93.44 137 LEU B C 1
ATOM 2252 O O . LEU B 1 137 ? -10.344 12.711 6.344 1 93.44 137 LEU B O 1
ATOM 2256 N N . GLY B 1 138 ? -9.75 11.25 4.715 1 89.38 138 GLY B N 1
ATOM 2257 C CA . GLY B 1 138 ? -8.328 11.492 4.934 1 89.38 138 GLY B CA 1
ATOM 2258 C C . GLY B 1 138 ? -7.926 12.938 4.684 1 89.38 138 GLY B C 1
ATOM 2259 O O . GLY B 1 138 ? -7.195 13.523 5.48 1 89.38 138 GLY B O 1
ATOM 2260 N N . ILE B 1 139 ? -8.383 13.484 3.559 1 87.75 139 ILE B N 1
ATOM 2261 C CA . ILE B 1 139 ? -8.102 14.875 3.217 1 87.75 139 ILE B CA 1
ATOM 2262 C C . ILE B 1 139 ? -8.664 15.797 4.301 1 87.75 139 ILE B C 1
ATOM 2264 O O . ILE B 1 139 ? -8.008 16.75 4.711 1 87.75 139 ILE B O 1
ATOM 2268 N N . ARG B 1 140 ? -9.82 15.484 4.734 1 85.75 140 ARG B N 1
ATOM 2269 C CA . ARG B 1 140 ? -10.461 16.281 5.777 1 85.75 140 ARG B CA 1
ATOM 2270 C C . ARG B 1 140 ? -9.648 16.25 7.07 1 85.75 140 ARG B C 1
ATOM 2272 O O . ARG B 1 140 ? -9.453 17.281 7.715 1 85.75 140 ARG B O 1
ATOM 2279 N N . LEU B 1 141 ? -9.258 15.117 7.492 1 83.25 141 LEU B N 1
ATOM 2280 C CA . LEU B 1 141 ? -8.516 14.953 8.734 1 83.25 141 LEU B CA 1
ATOM 2281 C C . LEU B 1 141 ? -7.168 15.664 8.656 1 83.25 141 LEU B C 1
ATOM 2283 O O . LEU B 1 141 ? -6.699 16.219 9.656 1 83.25 141 LEU B O 1
ATOM 2287 N N . LEU B 1 142 ? -6.609 15.641 7.508 1 75.94 142 LEU B N 1
ATOM 2288 C CA . LEU B 1 142 ? -5.355 16.359 7.324 1 75.94 142 LEU B CA 1
ATOM 2289 C C . LEU B 1 142 ? -5.578 17.875 7.422 1 75.94 142 LEU B C 1
ATOM 2291 O O . LEU B 1 142 ? -4.738 18.594 7.965 1 75.94 142 LEU B O 1
ATOM 2295 N N . ARG B 1 143 ? -6.652 18.359 6.941 1 74.88 143 ARG B N 1
ATOM 2296 C CA . ARG B 1 143 ? -6.973 19.781 6.988 1 74.88 143 ARG B CA 1
ATOM 2297 C C . ARG B 1 143 ? -7.281 20.234 8.414 1 74.88 143 ARG B C 1
ATOM 2299 O O . ARG B 1 143 ? -6.922 21.328 8.812 1 74.88 143 ARG B O 1
ATOM 2306 N N . LEU B 1 144 ? -7.973 19.422 9.18 1 66.06 144 LEU B N 1
ATOM 2307 C CA . LEU B 1 144 ? -8.336 19.75 10.555 1 66.06 144 LEU B CA 1
ATOM 2308 C C . LEU B 1 144 ? -7.098 19.812 11.438 1 66.06 144 LEU B C 1
ATOM 2310 O O . LEU B 1 144 ? -7.07 20.562 12.422 1 66.06 144 LEU B O 1
ATOM 2314 N N . GLU B 1 145 ? -6.227 19.031 11.211 1 61.97 145 GLU B N 1
ATOM 2315 C CA . GLU B 1 145 ? -5 19.031 12.008 1 61.97 145 GLU B CA 1
ATOM 2316 C C . GLU B 1 145 ? -4.18 20.297 11.742 1 61.97 145 GLU B C 1
ATOM 2318 O O . GLU B 1 145 ? -3.455 20.766 12.617 1 61.97 145 GLU B O 1
ATOM 2323 N N . VAL B 1 146 ? -4.344 20.812 10.633 1 56.69 146 VAL B N 1
ATOM 2324 C CA . VAL B 1 146 ? -3.594 22 10.273 1 56.69 146 VAL B CA 1
ATOM 2325 C C . VAL B 1 146 ? -4.316 23.234 10.812 1 56.69 146 VAL B C 1
ATOM 2327 O O . VAL B 1 146 ? -3.686 24.25 11.117 1 56.69 146 VAL B O 1
ATOM 2330 N N . ARG B 1 147 ? -5.504 23.25 11.133 1 56.75 147 ARG B N 1
ATOM 2331 C CA . ARG B 1 147 ? -6.215 24.391 11.68 1 56.75 147 ARG B CA 1
ATOM 2332 C C . ARG B 1 147 ? -6.156 24.406 13.203 1 56.75 147 ARG B C 1
ATOM 2334 O O . ARG B 1 147 ? -5.918 25.453 13.82 1 56.75 147 ARG B O 1
#

Solvent-accessible surface area (backbone atoms only — not comparable to full-atom values): 15319 Å² total; per-residue (Å²): 108,64,62,60,30,41,48,41,42,38,27,45,52,11,20,48,52,27,45,52,52,49,38,54,49,32,55,74,74,41,57,67,67,60,22,48,53,54,38,50,51,50,51,51,51,48,36,54,54,40,47,52,29,51,49,51,35,42,54,47,48,62,71,69,36,58,80,81,41,70,65,43,53,52,53,45,51,53,45,50,49,48,47,50,51,42,48,44,44,58,72,47,48,44,55,51,43,54,30,39,68,72,72,39,86,51,73,60,41,71,71,75,48,70,55,46,68,53,52,53,52,49,49,53,54,52,52,48,53,49,49,54,49,50,49,54,53,46,54,49,49,52,52,55,66,66,100,107,65,62,59,28,41,48,40,41,36,27,45,52,11,19,48,52,28,46,52,52,49,40,53,50,33,54,73,74,40,57,68,69,62,23,48,54,53,38,49,53,50,51,51,50,48,38,54,52,41,49,53,29,50,48,52,33,42,54,46,48,64,70,69,37,60,78,80,40,69,66,43,52,51,55,45,52,53,45,50,49,48,46,50,50,43,48,45,44,56,72,46,49,43,55,50,42,54,30,40,69,71,73,39,87,50,71,61,40,72,71,77,49,73,55,45,68,53,53,53,53,49,49,52,54,52,51,48,50,50,50,52,51,49,50,54,51,46,54,47,48,51,52,59,68,65,106

Secondary structure (DSSP, 8-state):
-HHHHHHHHHHHHHHHHHHHHHHHHHHHHS-HHHHHHHHHHHHHHHHHHHHHHHHHHHHHHHHHS-TTSHHHHHHHHHHHHHHHHHHHIIIIIHHHHHHHHTT---HHHHHH---HHHHHHHHHHHHHHHHHHHHHHHHHHHHHHH-/-HHHHHHHHHHHHHHHHHHHHHHHHHHHHS-HHHHHHHHHHHHHHHHHHHHHHHHHHHHHHHHHS-TTSHHHHHHHHHHHHHHHHHHHIIIIIHHHHHHHHTT---HHHHHH---HHHHHHHHHHHHHHHHHHHHHHHHHHHHHHH-

InterPro domains:
  IPR025423 TMEM205-like [PF13664] (7-103)

Nearest PDB structures (foldseek):
  6egc-assembly1_A  TM=7.351E-01  e=1.744E-01  synthetic construct
  3o43-assembly1_A  TM=4.428E-01  e=9.936E+00  synthetic construct
  6egc-assembly1_A  TM=7.349E-01  e=1.907E-01  synthetic construct

Radius of gyration: 21.52 Å; Cα contacts (8 Å, |Δi|>4): 285; chains: 2; bounding box: 66×54×39 Å

pLDDT: mean 91.46, std 11.23, range [51.69, 98.75]

Organism: NCBI:txid211502